Protein 7BNH (pdb70)

Secondary structure (DSSP, 8-state):
--TT-EE-TTS-EEEEEEEEEEESS-EEEEESSS-TTSPEEEEEPTT-EEEEEEEEEETTEEEEEEE-TTS-EEEEEEEEEETTTTEE---SEEE-/-GGGSEE-TT--EEEEEEEEEEESS-EEEEESSS-TTSPEEEEEPTT-EEEEEEEEEETTEEEEEEE-TTS-EEEEEEEEB-TTT--BPPPSEEE-

Structure (mmCIF, N/CA/C/O backbone):
data_7BNH
#
_entry.id   7BNH
#
_cell.length_a   33.954
_cell.length_b   54.781
_cell.length_c   51.490
_cell.angle_alpha   90.000
_cell.angle_beta   92.400
_cell.angle_gamma   90.000
#
_symmetry.space_group_name_H-M   'P 1 21 1'
#
loop_
_entity.id
_entity.type
_entity.pdbx_description
1 polymer Lysostaphin
2 non-polymer 'BENZOIC ACID'
3 non-polymer GLYCEROL
4 non-polymer 'SULFATE ION'
5 non-polymer 'SODIUM ION'
6 non-polymer '2-(N-MORPHOLINO)-ETHANESULFONIC ACID'
7 water water
#
loop_
_atom_site.group_PDB
_atom_site.id
_atom_site.type_symbol
_atom_site.label_atom_id
_atom_site.label_alt_id
_atom_site.label_comp_id
_atom_site.label_asym_id
_atom_site.label_entity_id
_atom_site.label_seq_id
_atom_site.pdbx_PDB_ins_code
_atom_site.Cartn_x
_atom_site.Cartn_y
_atom_site.Cartn_z
_atom_site.occupancy
_atom_site.B_iso_or_equiv
_atom_site.auth_seq_id
_atom_site.auth_comp_id
_atom_site.auth_asym_id
_atom_site.auth_atom_id
_atom_site.pdbx_PDB_model_num
ATOM 1 N N . SER A 1 1 ? -1.449 24.521 -0.181 1.00 8.14 398 SER A N 1
ATOM 2 C CA . SER A 1 1 ? -1.818 23.215 -0.721 1.00 6.15 398 SER A CA 1
ATOM 3 C C . SER A 1 1 ? -3.055 23.389 -1.562 1.00 5.81 398 SER A C 1
ATOM 4 O O . SER A 1 1 ? -3.658 24.461 -1.564 1.00 7.14 398 SER A O 1
ATOM 11 N N . ASN A 1 2 ? -3.444 22.332 -2.273 1.00 5.22 399 ASN A N 1
ATOM 12 C CA . ASN A 1 2 ? -4.774 22.277 -2.876 1.00 5.55 399 ASN A CA 1
ATOM 13 C C . ASN A 1 2 ? -4.997 23.311 -3.973 1.00 6.94 399 ASN A C 1
ATOM 14 O O . ASN A 1 2 ? -6.118 23.764 -4.179 1.00 9.51 399 ASN A O 1
ATOM 25 N N . ALA A 1 3 ? -3.961 23.609 -4.749 1.00 7.37 400 ALA A N 1
ATOM 26 C CA . ALA A 1 3 ? -4.130 24.499 -5.891 1.00 7.93 400 ALA A CA 1
ATOM 27 C C . ALA A 1 3 ? -5.095 23.940 -6.926 1.00 7.17 400 ALA A C 1
ATOM 28 O O . ALA A 1 3 ? -5.735 24.711 -7.649 1.00 8.47 400 ALA A O 1
ATOM 35 N N A THR A 1 4 ? -5.206 22.627 -7.036 0.58 6.49 401 THR A N 1
ATOM 36 N N B THR A 1 4 ? -5.190 22.599 -7.041 0.42 6.84 401 THR A N 1
ATOM 37 C CA A THR A 1 4 ? -6.037 22.060 -8.082 0.58 6.64 401 THR A CA 1
ATOM 38 C CA B THR A 1 4 ? -6.073 21.948 -8.012 0.42 7.36 401 THR A CA 1
ATOM 39 C C A THR A 1 4 ? -7.162 21.207 -7.521 0.58 5.96 401 THR A C 1
ATOM 40 C C B THR A 1 4 ? -7.270 21.252 -7.373 0.42 7.19 401 THR A C 1
ATOM 41 O O A THR A 1 4 ? -7.838 20.503 -8.281 0.58 6.65 401 THR A O 1
ATOM 42 O O B THR A 1 4 ? -8.140 20.760 -8.100 0.42 8.23 401 THR A O 1
ATOM 63 N N A TYR A 1 5 ? -7.370 21.259 -6.215 0.58 5.94 402 TYR A N 1
ATOM 64 N N B TYR A 1 5 ? -7.339 21.204 -6.047 0.42 6.94 402 TYR A N 1
ATOM 65 C CA A TYR A 1 5 ? -8.553 20.720 -5.577 0.58 5.55 402 TYR A CA 1
ATOM 66 C CA B TYR A 1 5 ? -8.460 20.617 -5.324 0.42 6.04 402 TYR A CA 1
ATOM 67 C C A TYR A 1 5 ? -9.513 21.866 -5.289 0.58 5.59 402 TYR A C 1
ATOM 68 C C B TYR A 1 5 ? -9.403 21.729 -4.903 0.42 6.46 402 TYR A C 1
ATOM 69 O O A TYR A 1 5 ? -9.129 23.039 -5.217 0.58 6.68 402 TYR A O 1
ATOM 70 O O B TYR A 1 5 ? -8.949 22.754 -4.394 0.42 7.86 402 TYR A O 1
ATOM 105 N N A LYS A 1 6 ? -10.773 21.513 -5.125 0.58 5.10 403 LYS A N 1
ATOM 106 N N B LYS A 1 6 ? -10.701 21.528 -5.100 0.42 5.55 403 LYS A N 1
ATOM 107 C CA A LYS A 1 6 ? -11.751 22.400 -4.524 0.58 5.03 403 LYS A CA 1
ATOM 108 C CA B LYS A 1 6 ? -11.720 22.390 -4.516 0.42 5.18 403 LYS A CA 1
ATOM 109 C C A LYS A 1 6 ? -11.978 21.936 -3.083 0.58 4.04 403 LYS A C 1
ATOM 110 C C B LYS A 1 6 ? -12.033 21.896 -3.099 0.42 4.68 403 LYS A C 1
ATOM 111 O O A LYS A 1 6 ? -11.417 20.928 -2.644 0.58 3.94 403 LYS A O 1
ATOM 112 O O B LYS A 1 6 ? -11.616 20.811 -2.695 0.42 5.37 403 LYS A O 1
ATOM 149 N N . VAL A 1 7 ? -12.769 22.702 -2.327 1.00 4.13 404 VAL A N 1
ATOM 150 C CA . VAL A 1 7 ? -13.036 22.375 -0.929 1.00 4.15 404 VAL A CA 1
ATOM 151 C C . VAL A 1 7 ? -14.525 22.521 -0.650 1.00 3.83 404 VAL A C 1
ATOM 152 O O . VAL A 1 7 ? -15.172 23.461 -1.133 1.00 4.06 404 VAL A O 1
ATOM 166 N N . ASP A 1 8 ? -15.082 21.578 0.110 1.00 3.97 405 ASP A N 1
ATOM 167 C CA . ASP A 1 8 ? -16.503 21.597 0.420 1.00 4.03 405 ASP A CA 1
ATOM 168 C C . ASP A 1 8 ? -16.770 22.212 1.796 1.00 4.27 405 ASP A C 1
ATOM 169 O O . ASP A 1 8 ? -15.879 22.749 2.458 1.00 4.41 405 ASP A O 1
ATOM 178 N N . GLY A 1 9 ? -18.038 22.176 2.221 1.00 4.59 406 GLY A N 1
ATOM 179 C CA . GLY A 1 9 ? -18.429 22.833 3.458 1.00 5.85 406 GLY A CA 1
ATOM 180 C C . GLY A 1 9 ? -17.904 22.184 4.716 1.00 6.19 406 GLY A C 1
ATOM 181 O O . GLY A 1 9 ? -17.877 22.839 5.763 1.00 9.12 406 GLY A O 1
ATOM 185 N N . LYS A 1 10 ? -17.501 20.915 4.639 1.00 5.54 407 LYS A N 1
ATOM 186 C CA A LYS A 1 10 ? -16.865 20.238 5.758 0.45 6.11 407 LYS A CA 1
ATOM 187 C CA B LYS A 1 10 ? -16.865 20.214 5.745 0.55 6.20 407 LYS A CA 1
ATOM 188 C C . LYS A 1 10 ? -15.349 20.320 5.692 1.00 5.38 407 LYS A C 1
ATOM 189 O O . LYS A 1 10 ? -14.667 19.680 6.497 1.00 6.27 407 LYS A O 1
ATOM 226 N N . GLY A 1 11 ? -14.812 21.105 4.765 1.00 4.71 408 GLY A N 1
ATOM 227 C CA . GLY A 1 11 ? -13.379 21.228 4.639 1.00 4.73 408 GLY A CA 1
ATOM 228 C C . GLY A 1 11 ? -12.707 20.087 3.903 1.00 4.37 408 GLY A C 1
ATOM 229 O O . GLY A 1 11 ? -11.476 19.997 3.919 1.00 4.70 408 GLY A O 1
ATOM 233 N N . THR A 1 12 ? -13.482 19.222 3.253 1.00 4.06 409 THR A N 1
ATOM 234 C CA . THR A 1 12 ? -12.931 18.137 2.452 1.00 4.05 409 THR A CA 1
ATOM 235 C C . THR A 1 12 ? -12.444 18.683 1.117 1.00 3.91 409 THR A C 1
ATOM 236 O O . THR A 1 12 ? -13.185 19.370 0.415 1.00 4.35 409 THR A O 1
ATOM 247 N N . TYR A 1 13 ? -11.197 18.371 0.765 1.00 3.88 410 TYR A N 1
ATOM 248 C CA . TYR A 1 13 ? -10.665 18.733 -0.544 1.00 3.95 410 TYR A CA 1
ATOM 249 C C . TYR A 1 13 ? -11.073 17.656 -1.541 1.00 4.03 410 TYR A C 1
ATOM 250 O O . TYR A 1 13 ? -11.030 16.464 -1.217 1.00 4.96 410 TYR A O 1
ATOM 268 N N . TYR A 1 14 ? -11.464 18.055 -2.756 1.00 3.80 411 TYR A N 1
ATOM 269 C CA . TYR A 1 14 ? -11.937 17.068 -3.717 1.00 3.96 411 TYR A CA 1
ATOM 270 C C . TYR A 1 14 ? -11.578 17.481 -5.139 1.00 4.07 411 TYR A C 1
ATOM 271 O O . TYR A 1 14 ? -11.453 18.673 -5.455 1.00 4.72 411 TYR A O 1
ATOM 289 N N A LYS A 1 15 ? -11.411 16.481 -5.999 0.60 4.90 412 LYS A N 1
ATOM 290 N N B LYS A 1 15 ? -11.498 16.468 -6.006 0.40 3.52 412 LYS A N 1
ATOM 291 C CA A LYS A 1 15 ? -11.302 16.744 -7.428 0.60 7.12 412 LYS A CA 1
ATOM 292 C CA B LYS A 1 15 ? -11.070 16.618 -7.392 0.40 4.20 412 LYS A CA 1
ATOM 293 C C A LYS A 1 15 ? -11.626 15.480 -8.203 0.60 6.56 412 LYS A C 1
ATOM 294 C C B LYS A 1 15 ? -11.646 15.442 -8.187 0.40 4.45 412 LYS A C 1
ATOM 295 O O A LYS A 1 15 ? -11.456 14.357 -7.722 0.60 6.50 412 LYS A O 1
ATOM 296 O O B LYS A 1 15 ? -11.719 14.325 -7.678 0.40 3.84 412 LYS A O 1
ATOM 333 N N . ALA A 1 16 ? -12.078 15.691 -9.422 1.00 7.10 413 ALA A N 1
ATOM 334 C CA . ALA A 1 16 ? -12.451 14.587 -10.291 1.00 8.60 413 ALA A CA 1
ATOM 335 C C . ALA A 1 16 ? -11.207 13.790 -10.669 1.00 8.56 413 ALA A C 1
ATOM 336 O O . ALA A 1 16 ? -10.161 14.352 -10.993 1.00 10.86 413 ALA A O 1
ATOM 344 N N . GLU A 1 17 ? -11.328 12.466 -10.636 1.00 7.43 414 GLU A N 1
ATOM 345 C CA . GLU A 1 17 ? -10.242 11.562 -11.007 1.00 8.79 414 GLU A CA 1
ATOM 346 C C . GLU A 1 17 ? -10.864 10.220 -11.330 1.00 7.89 414 GLU A C 1
ATOM 347 O O . GLU A 1 17 ? -11.560 9.650 -10.490 1.00 7.97 414 GLU A O 1
ATOM 359 N N A SER A 1 18 ? -10.626 9.733 -12.542 0.70 8.72 415 SER A N 1
ATOM 360 N N B SER A 1 18 ? -10.608 9.701 -12.530 0.30 8.34 415 SER A N 1
ATOM 361 C CA A SER A 1 18 ? -11.164 8.465 -13.018 0.70 8.63 415 SER A CA 1
ATOM 362 C CA B SER A 1 18 ? -11.222 8.455 -12.988 0.30 8.63 415 SER A CA 1
ATOM 363 C C A SER A 1 18 ? -10.034 7.454 -13.104 0.70 8.02 415 SER A C 1
ATOM 364 C C B SER A 1 18 ? -10.147 7.395 -13.195 0.30 7.20 415 SER A C 1
ATOM 365 O O A SER A 1 18 ? -9.096 7.640 -13.888 0.70 9.51 415 SER A O 1
ATOM 366 O O B SER A 1 18 ? -9.372 7.474 -14.154 0.30 6.76 415 SER A O 1
ATOM 381 N N . ALA A 1 19 ? -10.128 6.390 -12.319 1.00 6.82 416 ALA A N 1
ATOM 382 C CA . ALA A 1 19 ? -9.143 5.318 -12.361 1.00 6.35 416 ALA A CA 1
ATOM 383 C C . ALA A 1 19 ? -9.731 4.137 -11.602 1.00 6.06 416 ALA A C 1
ATOM 384 O O . ALA A 1 19 ? -10.831 4.213 -11.047 1.00 6.86 416 ALA A O 1
ATOM 392 N N A SER A 1 20 ? -8.989 3.042 -11.586 0.70 6.42 417 SER A N 1
ATOM 393 N N B SER A 1 20 ? -8.979 3.044 -11.571 0.30 6.71 417 SER A N 1
ATOM 394 C CA A SER A 1 20 ? -9.334 1.896 -10.771 0.70 6.36 417 SER A CA 1
ATOM 395 C CA B SER A 1 20 ? -9.331 1.872 -10.788 0.30 7.28 417 SER A CA 1
ATOM 396 C C A SER A 1 20 ? -8.343 1.757 -9.622 0.70 5.40 417 SER A C 1
ATOM 397 C C B SER A 1 20 ? -8.329 1.692 -9.655 0.30 6.38 417 SER A C 1
ATOM 398 O O A SER A 1 20 ? -7.210 2.243 -9.680 0.70 5.86 417 SER A O 1
ATOM 399 O O B SER A 1 20 ? -7.160 2.072 -9.768 0.30 6.62 417 SER A O 1
ATOM 414 N N . PHE A 1 21 ? -8.801 1.095 -8.563 1.00 5.41 418 PHE A N 1
ATOM 415 C CA . PHE A 1 21 ? -7.979 0.820 -7.393 1.00 4.93 418 PHE A CA 1
ATOM 416 C C . PHE A 1 21 ? -8.177 -0.635 -6.998 1.00 4.68 418 PHE A C 1
ATOM 417 O O . PHE A 1 21 ? -9.317 -1.072 -6.795 1.00 5.00 418 PHE A O 1
ATOM 435 N N . THR A 1 22 ? -7.066 -1.371 -6.880 1.00 4.60 419 THR A N 1
ATOM 436 C CA . THR A 1 22 ? -7.056 -2.760 -6.426 1.00 4.62 419 THR A CA 1
ATOM 437 C C . THR A 1 22 ? -6.489 -2.780 -5.012 1.00 4.51 419 THR A C 1
ATOM 438 O O . THR A 1 22 ? -5.339 -2.395 -4.793 1.00 4.83 419 THR A O 1
ATOM 449 N N . ALA A 1 23 ? -7.291 -3.229 -4.052 1.00 4.47 420 ALA A N 1
ATOM 450 C CA . ALA A 1 23 ? -6.847 -3.238 -2.672 1.00 4.23 420 ALA A CA 1
ATOM 451 C C . ALA A 1 23 ? -5.767 -4.292 -2.434 1.00 4.11 420 ALA A C 1
ATOM 452 O O . ALA A 1 23 ? -5.762 -5.371 -3.040 1.00 4.56 420 ALA A O 1
ATOM 459 N N A ASN A 1 24 ? -4.895 -3.989 -1.471 0.75 4.07 421 ASN A N 1
ATOM 460 N N B ASN A 1 24 ? -4.864 -3.987 -1.493 0.25 4.22 421 ASN A N 1
ATOM 461 C CA A ASN A 1 24 ? -3.922 -4.955 -0.993 0.75 4.34 421 ASN A CA 1
ATOM 462 C CA B ASN A 1 24 ? -3.910 -4.963 -0.974 0.25 4.64 421 ASN A CA 1
ATOM 463 C C A ASN A 1 24 ? -4.122 -5.310 0.478 0.75 4.57 421 ASN A C 1
ATOM 464 C C B ASN A 1 24 ? -4.235 -5.428 0.437 0.25 4.64 421 ASN A C 1
ATOM 465 O O A ASN A 1 24 ? -3.363 -6.126 1.010 0.75 5.37 421 ASN A O 1
ATOM 466 O O B ASN A 1 24 ? -3.659 -6.427 0.888 0.25 4.84 421 ASN A O 1
ATOM 487 N N . TYR A 1 25 ? -5.133 -4.739 1.135 1.00 4.95 422 TYR A N 1
ATOM 488 C CA . TYR A 1 25 ? -5.483 -5.032 2.512 1.00 4.46 422 TYR A CA 1
ATOM 489 C C . TYR A 1 25 ? -7.002 -5.065 2.613 1.00 4.36 422 TYR A C 1
ATOM 490 O O . TYR A 1 25 ? -7.706 -4.643 1.693 1.00 4.78 422 TYR A O 1
ATOM 509 N N . ASP A 1 26 ? -7.501 -5.537 3.765 1.00 4.37 423 ASP A N 1
ATOM 510 C CA A ASP A 1 26 ? -8.903 -5.334 4.140 0.70 4.17 423 ASP A CA 1
ATOM 511 C CA B ASP A 1 26 ? -8.899 -5.333 4.119 0.30 4.80 423 ASP A CA 1
ATOM 512 C C . ASP A 1 26 ? -9.066 -3.868 4.509 1.00 4.19 423 ASP A C 1
ATOM 513 O O . ASP A 1 26 ? -8.635 -3.446 5.586 1.00 5.18 423 ASP A O 1
ATOM 530 N N . ILE A 1 27 ? -9.671 -3.080 3.625 1.00 3.57 424 ILE A N 1
ATOM 531 C CA . ILE A 1 27 ? -9.822 -1.642 3.842 1.00 3.63 424 ILE A CA 1
ATOM 532 C C . ILE A 1 27 ? -11.300 -1.345 4.054 1.00 3.55 424 ILE A C 1
ATOM 533 O 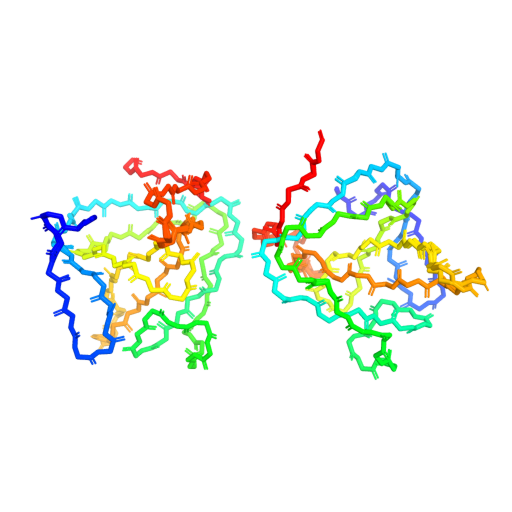O . ILE A 1 27 ? -12.131 -1.666 3.194 1.00 3.97 424 ILE A O 1
ATOM 549 N N . LYS A 1 28 ? -11.632 -0.734 5.191 1.00 3.70 425 LYS A N 1
ATOM 550 C CA . LYS A 1 28 ? -13.017 -0.416 5.503 1.00 3.63 425 LYS A CA 1
ATOM 551 C C . LYS A 1 28 ? -13.499 0.771 4.657 1.00 3.58 425 LYS A C 1
ATOM 552 O O . LYS A 1 28 ? -12.825 1.806 4.558 1.00 4.18 425 LYS A O 1
ATOM 571 N N . THR A 1 29 ? -14.687 0.615 4.077 1.00 3.50 426 THR A N 1
ATOM 572 C CA . THR A 1 29 ? -15.338 1.661 3.303 1.00 3.36 426 THR A CA 1
ATOM 573 C C . THR A 1 29 ? -16.479 2.281 4.113 1.00 3.63 426 THR A C 1
ATOM 574 O O . THR A 1 29 ? -17.060 1.653 5.008 1.00 4.00 426 THR A O 1
ATOM 585 N N . ARG A 1 30 ? -16.806 3.529 3.762 1.00 3.54 427 ARG A N 1
ATOM 586 C CA . ARG A 1 30 ? -17.752 4.336 4.510 1.00 3.77 427 ARG A CA 1
ATOM 587 C C . ARG A 1 30 ? -18.895 4.824 3.633 1.00 3.82 427 ARG A C 1
ATOM 588 O O . ARG A 1 30 ? -18.730 5.108 2.442 1.00 4.25 427 ARG A O 1
ATOM 609 N N . LEU A 1 31 ? -20.054 4.968 4.272 1.00 4.20 428 LEU A N 1
ATOM 610 C CA . LEU A 1 31 ? -21.172 5.702 3.706 1.00 4.38 428 LEU A CA 1
ATOM 611 C C . LEU A 1 31 ? -21.000 7.196 3.995 1.00 4.66 428 LEU A C 1
ATOM 612 O O . LEU A 1 31 ? -20.251 7.600 4.889 1.00 5.33 428 LEU A O 1
ATOM 628 N N . ASN A 1 32 ? -21.730 8.004 3.211 1.00 4.92 429 ASN A N 1
ATOM 629 C CA . ASN A 1 32 ? -21.978 9.427 3.452 1.00 5.56 429 ASN A CA 1
ATOM 630 C C . ASN A 1 32 ? -20.820 10.354 3.119 1.00 5.99 429 ASN A C 1
ATOM 631 O O . ASN A 1 32 ? -21.043 11.411 2.519 1.00 7.15 429 ASN A O 1
ATOM 642 N N . GLY A 1 33 ? -19.602 10.001 3.508 1.00 4.96 430 GLY A N 1
ATOM 643 C CA . GLY A 1 33 ? -18.478 10.852 3.233 1.00 4.91 430 GLY A CA 1
ATOM 644 C C . GLY A 1 33 ? -17.206 10.262 3.787 1.00 4.35 430 GLY A C 1
ATOM 645 O O . GLY A 1 33 ? -17.201 9.203 4.430 1.00 4.53 430 GLY A O 1
ATOM 649 N N . PRO A 1 34 ? -16.092 10.974 3.545 1.00 4.06 431 PRO A N 1
ATOM 650 C CA . PRO A 1 34 ? -14.731 10.465 3.835 1.00 3.98 431 PRO A CA 1
ATOM 651 C C . PRO A 1 34 ? -14.305 10.716 5.279 1.00 3.96 431 PRO A C 1
ATOM 652 O O . PRO A 1 34 ? -13.364 11.460 5.570 1.00 4.24 431 PRO A O 1
ATOM 663 N N . PHE A 1 35 ? -15.018 10.049 6.198 1.00 4.04 432 PHE A N 1
ATOM 664 C CA . PHE A 1 35 ? -14.718 10.092 7.623 1.00 4.39 432 PHE A CA 1
ATOM 665 C C . PHE A 1 35 ? -14.827 8.674 8.172 1.00 4.51 432 PHE A C 1
ATOM 666 O O . PHE A 1 35 ? -15.843 7.997 7.971 1.00 4.78 432 PHE A O 1
ATOM 683 N N . ARG A 1 36 ? -13.807 8.239 8.914 1.00 4.94 433 ARG A N 1
ATOM 684 C CA . ARG A 1 36 ? -13.831 6.916 9.531 1.00 5.21 433 ARG A CA 1
ATOM 685 C C . ARG A 1 36 ? -14.944 6.781 10.561 1.00 5.88 433 ARG A C 1
ATOM 686 O O . ARG A 1 36 ? -15.359 5.657 10.856 1.00 6.87 433 ARG A O 1
ATOM 707 N N . SER A 1 37 ? -15.440 7.898 11.104 1.00 6.09 434 SER A N 1
ATOM 708 C CA . SER A 1 37 ? -16.534 7.867 12.065 1.00 7.20 434 SER A CA 1
ATOM 709 C C . SER A 1 37 ? -17.894 7.632 11.413 1.00 6.79 434 SER A C 1
ATOM 710 O O . SER A 1 37 ? -18.878 7.414 12.130 1.00 7.87 434 SER A O 1
ATOM 718 N N . ASN A 1 38 ? -17.985 7.695 10.089 1.00 5.43 435 ASN A N 1
ATOM 719 C CA . ASN A 1 38 ? -19.253 7.489 9.412 1.00 5.12 435 ASN A CA 1
ATOM 720 C C . ASN A 1 38 ? -19.670 6.017 9.464 1.00 5.02 435 ASN A C 1
ATOM 721 O O . ASN A 1 38 ? -18.859 5.126 9.745 1.00 5.12 435 ASN A O 1
ATOM 732 N N . PRO A 1 39 ? -20.940 5.736 9.176 1.00 5.13 436 PRO A N 1
ATOM 733 C CA . PRO A 1 39 ? -21.383 4.341 9.104 1.00 4.90 436 PRO A CA 1
ATOM 734 C C . PRO A 1 39 ? -20.568 3.574 8.074 1.00 4.79 436 PRO A C 1
ATOM 735 O O . PRO A 1 39 ? -20.197 4.104 7.025 1.00 5.56 436 PRO A O 1
ATOM 746 N N . GLN A 1 40 ? -20.302 2.309 8.374 1.00 4.61 437 GLN A N 1
ATOM 747 C CA . GLN A 1 40 ? -19.503 1.478 7.493 1.00 4.59 437 GLN A CA 1
ATOM 748 C C . GLN A 1 40 ? -20.357 0.922 6.355 1.00 4.56 437 GLN A C 1
ATOM 749 O O . GLN A 1 40 ? -21.454 0.396 6.573 1.00 6.13 437 GLN A O 1
ATOM 763 N N . SER A 1 41 ? -19.822 1.006 5.134 1.00 4.37 438 SER A N 1
ATOM 764 C CA . SER A 1 41 ? -20.416 0.333 3.984 1.00 4.05 438 SER A CA 1
ATOM 765 C C . SER A 1 41 ? -19.975 -1.133 3.910 1.00 4.27 438 SER A C 1
ATOM 766 O O . SER A 1 41 ? -20.785 -2.032 3.658 1.00 4.75 438 SER A O 1
ATOM 774 N N . GLY A 1 42 ? -18.690 -1.387 4.120 1.00 4.06 439 GLY A N 1
ATOM 775 C CA . GLY A 1 42 ? -18.153 -2.728 4.042 1.00 4.04 439 GLY A CA 1
ATOM 776 C C . GLY A 1 42 ? -16.644 -2.672 4.015 1.00 3.92 439 GLY A C 1
ATOM 777 O O . GLY A 1 42 ? -16.027 -1.910 4.768 1.00 3.90 439 GLY A O 1
ATOM 781 N N . VAL A 1 43 ? -16.051 -3.499 3.165 1.00 4.23 440 VAL A N 1
ATOM 782 C CA A VAL A 1 43 ? -14.610 -3.623 3.063 0.60 5.20 440 VAL A CA 1
ATOM 783 C CA B VAL A 1 43 ? -14.603 -3.599 3.049 0.40 4.13 440 VAL A CA 1
ATOM 784 C C . VAL A 1 43 ? -14.272 -3.969 1.619 1.00 4.84 440 VAL A C 1
ATOM 785 O O . VAL A 1 43 ? -15.030 -4.675 0.945 1.00 6.22 440 VAL A O 1
ATOM 810 N N . LEU A 1 44 ? -13.110 -3.506 1.158 1.00 4.56 441 LEU A N 1
ATOM 811 C CA . LEU A 1 44 ? -12.445 -4.175 0.043 1.00 4.39 441 LEU A CA 1
ATOM 812 C C . LEU A 1 44 ? -11.488 -5.192 0.643 1.00 4.59 441 LEU A C 1
ATOM 813 O O . LEU A 1 44 ? -10.782 -4.897 1.606 1.00 5.95 441 LEU A O 1
ATOM 829 N N . HIS A 1 45 ? -11.465 -6.378 0.066 1.00 4.61 442 HIS A N 1
ATOM 830 C CA . HIS A 1 45 ? -10.482 -7.394 0.403 1.00 4.74 442 HIS A CA 1
ATOM 831 C C . HIS A 1 45 ? -9.316 -7.347 -0.581 1.00 4.61 442 HIS A C 1
ATOM 832 O O . HIS A 1 45 ? -9.450 -6.851 -1.707 1.00 4.72 442 HIS A O 1
ATOM 846 N N . PRO A 1 46 ? -8.161 -7.893 -0.195 1.00 4.77 443 PRO A N 1
ATOM 847 C CA . PRO A 1 46 ? -7.016 -7.929 -1.116 1.00 4.97 443 PRO A CA 1
ATOM 848 C C . PRO A 1 46 ? -7.393 -8.548 -2.451 1.00 4.91 443 PRO A C 1
ATOM 849 O O . PRO A 1 46 ? -8.019 -9.615 -2.515 1.00 5.68 443 PRO A O 1
ATOM 860 N N . GLY A 1 47 ? -6.989 -7.870 -3.529 1.00 5.08 444 GLY A N 1
ATOM 861 C CA . GLY A 1 47 ? -7.253 -8.314 -4.875 1.00 5.11 444 GLY A CA 1
ATOM 862 C C . GLY A 1 47 ? -8.546 -7.809 -5.481 1.00 5.55 444 GLY A C 1
ATOM 863 O O . GLY A 1 47 ? -8.757 -7.996 -6.683 1.00 7.08 444 GLY A O 1
ATOM 867 N N . GLN A 1 48 ? -9.412 -7.172 -4.699 1.00 4.71 445 GLN A N 1
ATOM 868 C CA . GLN A 1 48 ? -10.651 -6.621 -5.234 1.00 4.70 445 GLN A CA 1
ATOM 869 C C . GLN A 1 48 ? -10.392 -5.237 -5.818 1.00 4.79 445 GLN A C 1
ATOM 870 O O . GLN A 1 48 ? -9.637 -4.437 -5.251 1.00 5.12 445 GLN A O 1
ATOM 884 N N . THR A 1 49 ? -11.057 -4.950 -6.939 1.00 5.57 446 THR A N 1
ATOM 885 C CA . THR A 1 49 ? -10.830 -3.736 -7.707 1.00 5.84 446 THR A CA 1
ATOM 886 C C . THR A 1 49 ? -12.136 -2.985 -7.902 1.00 6.00 446 THR A C 1
ATOM 887 O O . THR A 1 49 ? -13.134 -3.578 -8.333 1.00 7.83 446 THR A O 1
ATOM 898 N N . ILE A 1 50 ? -12.114 -1.679 -7.623 1.00 5.24 447 ILE A N 1
ATOM 899 C CA . ILE A 1 50 ? -13.235 -0.794 -7.909 1.00 5.33 447 ILE A CA 1
ATOM 900 C C . ILE A 1 50 ? -12.779 0.303 -8.869 1.00 5.57 447 ILE A C 1
ATOM 901 O O . ILE A 1 50 ? -11.588 0.576 -9.021 1.00 5.87 447 ILE A O 1
ATOM 917 N N . LYS A 1 51 ? -13.756 0.909 -9.537 1.00 6.29 448 LYS A N 1
ATOM 918 C CA A LYS A 1 51 ? -13.537 2.039 -10.430 0.70 6.47 448 LYS A CA 1
ATOM 919 C CA B LYS A 1 51 ? -13.539 2.039 -10.434 0.30 6.57 448 LYS A CA 1
ATOM 920 C C . LYS A 1 51 ? -14.108 3.277 -9.754 1.00 5.81 448 LYS A C 1
ATOM 921 O O . LYS A 1 51 ? -15.302 3.324 -9.437 1.00 7.13 448 LYS A O 1
ATOM 958 N N . TYR A 1 52 ? -13.260 4.269 -9.521 1.00 4.95 449 TYR A N 1
ATOM 959 C CA . TYR A 1 52 ? -13.650 5.465 -8.798 1.00 4.97 449 TYR A CA 1
ATOM 960 C C . TYR A 1 52 ? -13.711 6.680 -9.718 1.00 5.11 449 TYR A C 1
ATOM 961 O O . TYR A 1 52 ? -13.171 6.677 -10.828 1.00 5.83 449 TYR A O 1
ATOM 979 N N . ASP A 1 53 ? -14.388 7.733 -9.233 1.00 4.92 450 ASP A N 1
ATOM 980 C CA . ASP A 1 53 ? -14.618 8.934 -10.035 1.00 5.66 450 ASP A CA 1
ATOM 981 C C . ASP A 1 53 ? -14.162 10.236 -9.377 1.00 5.14 450 ASP A C 1
ATOM 982 O O . ASP A 1 53 ? -14.117 11.266 -10.056 1.00 5.77 450 ASP A O 1
ATOM 991 N N . THR A 1 54 ? -13.823 10.214 -8.091 1.00 4.56 451 THR A N 1
ATOM 992 C CA . THR A 1 54 ? -13.465 11.409 -7.345 1.00 4.39 451 THR A CA 1
ATOM 993 C C . THR A 1 54 ? -12.413 11.013 -6.321 1.00 4.53 451 THR A C 1
ATOM 994 O O . THR A 1 54 ? -12.493 9.922 -5.748 1.00 4.63 451 THR A O 1
ATOM 1005 N N . VAL A 1 55 ? -11.453 11.916 -6.093 1.00 4.31 452 VAL A N 1
ATOM 1006 C CA A VAL A 1 55 ? -10.467 11.767 -5.034 0.50 4.84 452 VAL A CA 1
ATOM 1007 C CA B VAL A 1 55 ? -10.445 11.782 -5.048 0.50 4.00 452 VAL A CA 1
ATOM 1008 C C . VAL A 1 55 ? -10.705 12.882 -4.020 1.00 4.38 452 VAL A C 1
ATOM 1009 O O . VAL A 1 55 ? -11.033 14.022 -4.386 1.00 4.81 452 VAL A O 1
ATOM 1034 N N . MET A 1 56 ? -10.572 12.536 -2.733 1.00 4.58 453 MET A N 1
ATOM 1035 C CA . MET A 1 56 ? -10.863 13.469 -1.649 1.00 4.66 453 MET A CA 1
ATOM 1036 C C . MET A 1 56 ? -9.775 13.359 -0.583 1.00 4.24 453 MET A C 1
ATOM 1037 O O . MET A 1 56 ? -9.140 12.311 -0.419 1.00 5.29 453 MET A O 1
ATOM 1051 N N . LYS A 1 57 ? -9.596 14.445 0.170 1.00 3.64 454 LYS A N 1
ATOM 1052 C CA . LYS A 1 57 ? -8.664 14.466 1.295 1.00 3.75 454 LYS A CA 1
ATOM 1053 C C . LYS A 1 57 ? -9.406 14.972 2.525 1.00 3.53 454 LYS A C 1
ATOM 1054 O O . LYS A 1 57 ? -9.910 16.105 2.536 1.00 3.98 454 LYS A O 1
ATOM 1073 N N . GLN A 1 58 ? -9.491 14.123 3.547 1.00 3.93 455 GLN A N 1
ATOM 1074 C CA . GLN A 1 58 ? -10.231 14.406 4.770 1.00 3.74 455 GLN A CA 1
ATOM 1075 C C . GLN A 1 58 ? -9.819 13.372 5.811 1.00 3.66 455 GLN A C 1
ATOM 1076 O O . GLN A 1 58 ? -9.386 12.265 5.464 1.00 3.60 455 GLN A O 1
ATOM 1090 N N . ASP A 1 59 ? -9.949 13.732 7.085 1.00 3.91 456 ASP A N 1
ATOM 1091 C CA . ASP A 1 59 ? -9.805 12.758 8.168 1.00 4.01 456 ASP A CA 1
ATOM 1092 C C . ASP A 1 59 ? -8.507 11.966 8.040 1.00 3.86 456 ASP A C 1
ATOM 1093 O O . ASP A 1 59 ? -8.484 10.746 8.233 1.00 4.07 456 ASP A O 1
ATOM 1102 N N . GLY A 1 60 ? -7.410 12.667 7.745 1.00 3.99 457 GLY A N 1
ATOM 1103 C CA . GLY A 1 60 ? -6.102 12.046 7.775 1.00 4.18 457 GLY A CA 1
ATOM 1104 C C . GLY A 1 60 ? -5.775 11.119 6.626 1.00 3.69 457 GLY A C 1
ATOM 1105 O O . GLY A 1 60 ? -4.752 10.423 6.698 1.00 3.93 457 GLY A O 1
ATOM 1109 N N . HIS A 1 61 ? -6.589 11.111 5.564 1.00 3.48 458 HIS A N 1
ATOM 1110 C CA . HIS A 1 61 ? -6.417 10.164 4.472 1.00 3.44 458 HIS A CA 1
ATOM 1111 C C . HIS A 1 61 ? -6.763 10.798 3.132 1.00 3.28 458 HIS A C 1
ATOM 1112 O O . HIS A 1 61 ? -7.505 11.784 3.051 1.00 3.60 458 HIS A O 1
ATOM 1126 N N . VAL A 1 62 ? -6.231 10.173 2.079 1.00 3.29 459 VAL A N 1
ATOM 1127 C CA . VAL A 1 62 ? -6.780 10.298 0.730 1.00 3.55 459 VAL A CA 1
ATOM 1128 C C . VAL A 1 62 ? -7.826 9.211 0.564 1.00 3.21 459 VAL A C 1
ATOM 1129 O O . VAL A 1 62 ? -7.587 8.056 0.942 1.00 3.85 459 VAL A O 1
ATOM 1142 N N . TRP A 1 63 ? -8.964 9.584 -0.020 1.00 3.21 460 TRP A N 1
ATOM 1143 C CA . TRP A 1 63 ? -10.078 8.690 -0.264 1.00 3.77 460 TRP A CA 1
ATOM 1144 C C . TRP A 1 63 ? -10.424 8.735 -1.748 1.00 3.55 460 TRP A C 1
ATOM 1145 O O . TRP A 1 63 ? -10.222 9.755 -2.417 1.00 4.14 460 TRP A O 1
ATOM 1166 N N . VAL A 1 64 ? -11.002 7.640 -2.234 1.00 3.49 461 VAL A N 1
ATOM 1167 C CA . VAL A 1 64 ? -11.625 7.628 -3.545 1.00 3.76 461 VAL A CA 1
ATOM 1168 C C . VAL A 1 64 ? -13.092 7.267 -3.372 1.00 4.01 461 VAL A C 1
ATOM 1169 O O . VAL A 1 64 ? -13.487 6.608 -2.403 1.00 4.60 461 VAL A O 1
ATOM 1182 N N . VAL A 1 65 ? -13.911 7.717 -4.322 1.00 4.00 462 VAL A N 1
ATOM 1183 C CA . VAL A 1 65 ? -15.358 7.603 -4.210 1.00 4.09 462 VAL A CA 1
ATOM 1184 C C . VAL A 1 65 ? -15.896 6.855 -5.418 1.00 4.20 462 VAL A C 1
ATOM 1185 O O . VAL A 1 65 ? -15.506 7.126 -6.562 1.00 4.54 462 VAL A O 1
ATOM 1198 N N . TYR A 1 66 ? -16.808 5.918 -5.148 1.00 4.40 463 TYR A N 1
ATOM 1199 C CA . TYR A 1 66 ? -17.442 5.145 -6.196 1.00 5.16 463 TYR A CA 1
ATOM 1200 C C . TYR A 1 66 ? -18.898 4.902 -5.817 1.00 5.43 463 TYR A C 1
ATOM 1201 O O . TYR A 1 66 ? -19.383 5.363 -4.782 1.00 5.64 463 TYR A O 1
ATOM 1219 N N . THR A 1 67 ? -19.607 4.181 -6.679 1.00 6.68 464 THR A N 1
ATOM 1220 C CA . THR A 1 67 ? -21.048 4.008 -6.542 1.00 6.50 464 THR A CA 1
ATOM 1221 C C . THR A 1 67 ? -21.379 2.524 -6.410 1.00 6.17 464 THR A C 1
ATOM 1222 O O . THR A 1 67 ? -20.929 1.705 -7.221 1.00 7.56 464 THR A O 1
ATOM 1233 N N . GLY A 1 68 ? -22.175 2.182 -5.401 1.00 5.54 465 GLY A N 1
ATOM 1234 C CA . GLY A 1 68 ? -22.636 0.821 -5.234 1.00 5.58 465 GLY A CA 1
ATOM 1235 C C . GLY A 1 68 ? -23.765 0.460 -6.195 1.00 5.55 465 GLY A C 1
ATOM 1236 O O . GLY A 1 68 ? -24.330 1.315 -6.875 1.00 5.98 465 GLY A O 1
ATOM 1240 N N . TYR A 1 69 ? -24.115 -0.830 -6.210 1.00 6.26 466 TYR A N 1
ATOM 1241 C CA . TYR A 1 69 ? -25.197 -1.313 -7.067 1.00 6.11 466 TYR A CA 1
ATOM 1242 C C . TYR A 1 69 ? -26.475 -0.509 -6.885 1.00 6.15 466 TYR A C 1
ATOM 1243 O O . TYR A 1 69 ? -27.194 -0.231 -7.852 1.00 7.38 466 TYR A O 1
ATOM 1261 N N . SER A 1 70 ? -26.794 -0.163 -5.642 1.00 6.39 467 SER A N 1
ATOM 1262 C CA . SER A 1 70 ? -28.035 0.524 -5.319 1.00 7.36 467 SER A CA 1
ATOM 1263 C C . SER A 1 70 ? -28.003 2.003 -5.654 1.00 7.10 467 SER A C 1
ATOM 1264 O O . SER A 1 70 ? -29.039 2.666 -5.529 1.00 8.29 467 SER A O 1
ATOM 1272 N N . GLY A 1 71 ? -26.846 2.532 -6.046 1.00 6.81 468 GLY A N 1
ATOM 1273 C CA . GLY A 1 71 ? -26.675 3.942 -6.309 1.00 7.17 468 GLY A CA 1
ATOM 1274 C C . GLY A 1 71 ? -26.008 4.706 -5.188 1.00 7.39 468 GLY A C 1
ATOM 1275 O O . GLY A 1 71 ? -25.649 5.872 -5.378 1.00 9.08 468 GLY A O 1
ATOM 1279 N N . LYS A 1 72 ? -25.832 4.085 -4.028 1.00 7.25 469 LYS A N 1
ATOM 1280 C CA . LYS A 1 72 ? -25.257 4.802 -2.905 1.00 6.92 469 LYS A CA 1
ATOM 1281 C C . LYS A 1 72 ? -23.785 5.116 -3.167 1.00 6.46 469 LYS A C 1
ATOM 1282 O O . LYS A 1 72 ? -23.076 4.385 -3.862 1.00 6.81 469 LYS A O 1
ATOM 1301 N N . ARG A 1 73 ? -23.323 6.208 -2.575 1.00 5.82 470 ARG A N 1
ATOM 1302 C CA . ARG A 1 73 ? -21.928 6.608 -2.694 1.00 5.32 470 ARG A CA 1
ATOM 1303 C C . ARG A 1 73 ? -21.107 5.949 -1.588 1.00 4.82 470 ARG A C 1
ATOM 1304 O O . ARG A 1 73 ? -21.537 5.867 -0.431 1.00 5.89 470 ARG A O 1
ATOM 1325 N N . ILE A 1 74 ? -19.925 5.467 -1.970 1.00 4.34 471 ILE A N 1
ATOM 1326 C CA . ILE A 1 74 ? -19.049 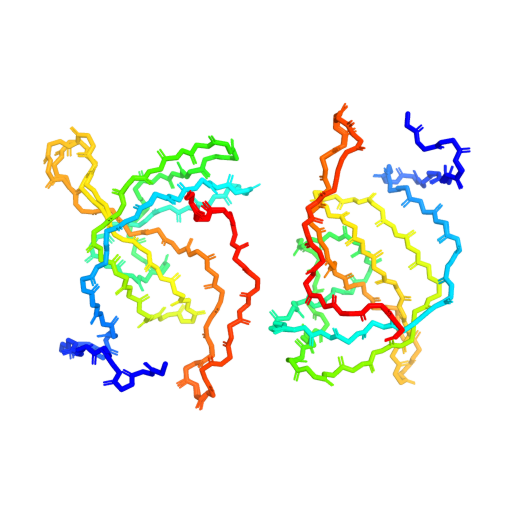4.700 -1.093 1.00 3.97 471 ILE A CA 1
ATOM 1327 C C . ILE A 1 74 ? -17.669 5.356 -1.104 1.00 3.85 471 ILE A C 1
ATOM 1328 O O . ILE A 1 74 ? -17.129 5.675 -2.172 1.00 4.48 471 ILE A O 1
ATOM 1344 N N . TYR A 1 75 ? -17.110 5.543 0.095 1.00 3.58 472 TYR A N 1
ATOM 1345 C CA . TYR A 1 75 ? -15.869 6.287 0.311 1.00 3.63 472 TYR A CA 1
ATOM 1346 C C . TYR A 1 75 ? -14.806 5.325 0.839 1.00 3.42 472 TYR A C 1
ATOM 1347 O O . TYR A 1 75 ? -14.998 4.684 1.879 1.00 4.09 472 TYR A O 1
ATOM 1365 N N . LEU A 1 76 ? -13.694 5.235 0.111 1.00 3.38 473 LEU A N 1
ATOM 1366 C CA . LEU A 1 76 ? -12.650 4.238 0.349 1.00 3.56 473 LEU A CA 1
ATOM 1367 C C . LEU A 1 76 ? -11.334 4.952 0.644 1.00 3.32 473 LEU A C 1
ATOM 1368 O O . LEU A 1 76 ? -10.809 5.646 -0.245 1.00 3.55 473 LEU A O 1
ATOM 1384 N N . PRO A 1 77 ? -10.758 4.808 1.840 1.00 3.36 474 PRO A N 1
ATOM 1385 C CA . PRO A 1 77 ? -9.455 5.434 2.109 1.00 3.34 474 PRO A CA 1
ATOM 1386 C C . PRO A 1 77 ? -8.352 4.577 1.492 1.00 3.54 474 PRO A C 1
ATOM 1387 O O . PRO A 1 77 ? -8.392 3.353 1.579 1.00 4.90 474 PRO A O 1
ATOM 1398 N N . VAL A 1 78 ? -7.375 5.229 0.851 1.00 3.35 475 VAL A N 1
ATOM 1399 C CA . VAL A 1 78 ? -6.352 4.508 0.098 1.00 3.52 475 VAL A CA 1
ATOM 1400 C C . VAL A 1 78 ? -4.931 4.728 0.601 1.00 3.43 475 VAL A C 1
ATOM 1401 O O . VAL A 1 78 ? -4.031 3.972 0.200 1.00 3.78 475 VAL A O 1
ATOM 1414 N N . ARG A 1 79 ? -4.699 5.739 1.436 1.00 3.48 476 ARG A N 1
ATOM 1415 C CA . ARG A 1 79 ? -3.385 6.047 1.996 1.00 3.47 476 ARG A CA 1
ATOM 1416 C C . ARG A 1 79 ? -3.580 7.158 3.027 1.00 3.27 476 ARG A C 1
ATOM 1417 O O . ARG A 1 79 ? -4.595 7.867 3.015 1.00 3.67 476 ARG A O 1
ATOM 1438 N N . THR A 1 80 ? -2.586 7.329 3.901 1.00 3.46 477 THR A N 1
ATOM 1439 C CA . THR A 1 80 ? -2.616 8.462 4.814 1.00 3.59 477 THR A CA 1
ATOM 1440 C C . THR A 1 80 ? -2.265 9.767 4.087 1.00 3.51 477 THR A C 1
ATOM 1441 O O . THR A 1 80 ? -1.639 9.785 3.020 1.00 3.92 477 THR A O 1
ATOM 1452 N N . TRP A 1 81 ? -2.672 10.869 4.722 1.00 3.68 478 TRP A N 1
ATOM 1453 C CA . TRP A 1 81 ? -2.448 12.216 4.218 1.00 3.96 478 TRP A CA 1
ATOM 1454 C C . TRP A 1 81 ? -2.169 13.127 5.392 1.00 4.40 478 TRP A C 1
ATOM 1455 O O . TRP A 1 81 ? -2.947 13.145 6.353 1.00 5.40 478 TRP A O 1
ATOM 1476 N N A ASP A 1 82 ? -1.096 13.900 5.311 0.55 4.59 479 ASP A N 1
ATOM 1477 N N B ASP A 1 82 ? -1.057 13.875 5.281 0.45 4.59 479 ASP A N 1
ATOM 1478 C CA A ASP A 1 82 ? -0.814 14.911 6.316 0.55 5.63 479 ASP A CA 1
ATOM 1479 C CA B ASP A 1 82 ? -0.589 14.851 6.266 0.45 5.18 479 ASP A CA 1
ATOM 1480 C C A ASP A 1 82 ? -1.129 16.289 5.738 0.55 5.96 479 ASP A C 1
ATOM 1481 C C B ASP A 1 82 ? -0.995 16.238 5.755 0.45 4.42 479 ASP A C 1
ATOM 1482 O O A ASP A 1 82 ? -0.450 16.769 4.822 0.55 6.31 479 ASP A O 1
ATOM 1483 O O B ASP A 1 82 ? -0.318 16.838 4.914 0.45 3.73 479 ASP A O 1
ATOM 1500 N N A LYS A 1 83 ? -2.170 16.906 6.291 0.70 5.75 480 LYS A N 1
ATOM 1501 N N B LYS A 1 83 ? -2.139 16.706 6.248 0.30 4.74 480 LYS A N 1
ATOM 1502 C CA A LYS A 1 83 ? -2.718 18.146 5.764 0.70 5.78 480 LYS A CA 1
ATOM 1503 C CA B LYS A 1 83 ? -2.684 18.010 5.891 0.30 4.95 480 LYS A CA 1
ATOM 1504 C C A LYS A 1 83 ? -1.740 19.306 5.908 0.70 5.50 480 LYS A C 1
ATOM 1505 C C B LYS A 1 83 ? -1.649 19.122 6.015 0.30 4.63 480 LYS A C 1
ATOM 1506 O O A LYS A 1 83 ? -1.657 20.157 5.023 0.70 5.58 480 LYS A O 1
ATOM 1507 O O B LYS A 1 83 ? -1.446 19.908 5.084 0.30 4.69 480 LYS A O 1
ATOM 1544 N N A ASN A 1 84 ? -1.008 19.384 7.012 0.55 5.84 481 ASN A N 1
ATOM 1545 N N B ASN A 1 84 ? -1.004 19.211 7.175 0.45 5.52 481 ASN A N 1
ATOM 1546 C CA A ASN A 1 84 ? -0.155 20.546 7.210 0.55 6.39 481 ASN A CA 1
ATOM 1547 C CA B ASN A 1 84 ? -0.097 20.321 7.450 0.45 5.93 481 ASN A CA 1
ATOM 1548 C C A ASN A 1 84 ? 1.148 20.480 6.418 0.55 6.92 481 ASN A C 1
ATOM 1549 C C B ASN A 1 84 ? 1.043 20.378 6.435 0.45 5.08 481 ASN A C 1
ATOM 1550 O O A ASN A 1 84 ? 1.736 21.530 6.151 0.55 7.75 481 ASN A O 1
ATOM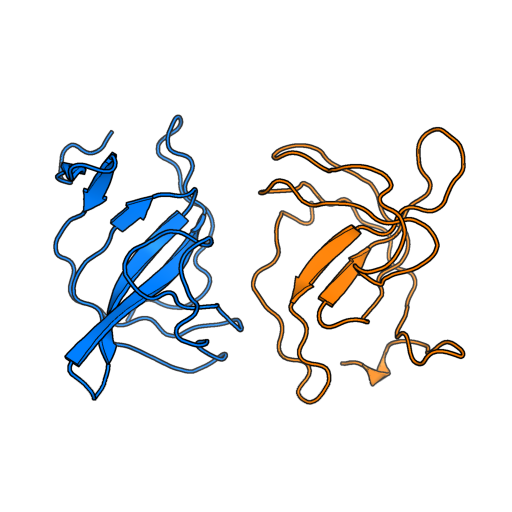 1551 O O B ASN A 1 84 ? 1.399 21.461 5.956 0.45 5.52 481 ASN A O 1
ATOM 1572 N N A SER A 1 85 ? 1.615 19.290 6.040 0.55 6.41 482 SER A N 1
ATOM 1573 N N B SER A 1 85 ? 1.621 19.223 6.086 0.45 4.94 482 SER A N 1
ATOM 1574 C CA A SER A 1 85 ? 2.823 19.162 5.235 0.55 6.37 482 SER A CA 1
ATOM 1575 C CA B SER A 1 85 ? 2.813 19.177 5.243 0.45 5.22 482 SER A CA 1
ATOM 1576 C C A SER A 1 85 ? 2.546 18.941 3.753 0.55 5.71 482 SER A C 1
ATOM 1577 C C B SER A 1 85 ? 2.525 19.016 3.752 0.45 4.50 482 SER A C 1
ATOM 1578 O O A SER A 1 85 ? 3.476 19.043 2.944 0.55 6.10 482 SER A O 1
ATOM 1579 O O B SER A 1 85 ? 3.429 19.248 2.937 0.45 4.46 482 SER A O 1
ATOM 1594 N N . ASN A 1 86 ? 1.303 18.615 3.385 1.00 5.07 483 ASN A N 1
ATOM 1595 C CA . ASN A 1 86 ? 0.959 18.263 2.010 1.00 4.72 483 ASN A CA 1
ATOM 1596 C C . ASN A 1 86 ? 1.764 17.061 1.527 1.00 5.19 483 ASN A C 1
ATOM 1597 O O . ASN A 1 86 ? 2.289 17.066 0.415 1.00 7.11 483 ASN A O 1
ATOM 1609 N N . THR A 1 87 ? 1.850 16.023 2.371 1.00 5.09 484 THR A N 1
ATOM 1610 C CA . THR A 1 87 ? 2.528 14.789 2.017 1.00 5.35 484 THR A CA 1
ATOM 1611 C C . THR A 1 87 ? 1.572 13.613 2.227 1.00 5.00 484 THR A C 1
ATOM 1612 O O . THR A 1 87 ? 0.564 13.720 2.937 1.00 5.34 484 THR A O 1
ATOM 1623 N N . LEU A 1 88 ? 1.920 12.485 1.595 1.00 5.22 485 LEU A N 1
ATOM 1624 C CA . LEU A 1 88 ? 1.065 11.304 1.524 1.00 5.28 485 LEU A CA 1
ATOM 1625 C C . LEU A 1 88 ? 1.835 10.070 1.968 1.00 5.38 485 LEU A C 1
ATOM 1626 O O . LEU A 1 88 ? 3.022 9.921 1.671 1.00 6.78 485 LEU A O 1
ATOM 1642 N N . GLY A 1 89 ? 1.133 9.152 2.633 1.00 5.20 486 GLY A N 1
ATOM 1643 C CA . GLY A 1 89 ? 1.681 7.849 2.936 1.00 4.62 486 GLY A CA 1
ATOM 1644 C C . GLY A 1 89 ? 1.623 6.922 1.733 1.00 4.33 486 GLY A C 1
ATOM 1645 O O . GLY A 1 89 ? 1.067 7.244 0.689 1.00 4.74 486 GLY A O 1
ATOM 1649 N N A PRO A 1 90 ? 2.187 5.726 1.891 0.73 4.98 487 PRO A N 1
ATOM 1650 N N B PRO A 1 90 ? 2.219 5.742 1.870 0.27 4.86 487 PRO A N 1
ATOM 1651 C CA A PRO A 1 90 ? 2.167 4.753 0.794 0.73 5.36 487 PRO A CA 1
ATOM 1652 C CA B PRO A 1 90 ? 2.175 4.775 0.767 0.27 5.28 487 PRO A CA 1
ATOM 1653 C C A PRO A 1 90 ? 0.755 4.239 0.511 0.73 4.52 487 PRO A C 1
ATOM 1654 C C B PRO A 1 90 ? 0.759 4.270 0.505 0.27 4.82 487 PRO A C 1
ATOM 1655 O O A PRO A 1 90 ? -0.052 4.015 1.418 0.73 4.75 487 PRO A O 1
ATOM 1656 O O B PRO A 1 90 ? -0.066 4.146 1.415 0.27 5.15 487 PRO A O 1
ATOM 1677 N N . LEU A 1 91 ? 0.487 3.971 -0.765 1.00 4.81 488 LEU A N 1
ATOM 1678 C CA . LEU A 1 91 ? -0.798 3.406 -1.151 1.00 4.30 488 LEU A CA 1
ATOM 1679 C C . LEU A 1 91 ? -0.995 2.008 -0.570 1.00 4.12 488 LEU A C 1
ATOM 1680 O O . LEU A 1 91 ? -0.079 1.173 -0.561 1.00 4.89 488 LEU A O 1
ATOM 1697 N N . TRP A 1 92 ? -2.239 1.730 -0.192 1.00 3.79 489 TRP A N 1
ATOM 1698 C CA . TRP A 1 92 ? -2.689 0.429 0.293 1.00 4.03 489 TRP A CA 1
ATOM 1699 C C . TRP A 1 92 ? -3.247 -0.452 -0.833 1.00 4.27 489 TRP A C 1
ATOM 1700 O O . TRP A 1 92 ? -3.992 -1.403 -0.570 1.00 4.39 489 TRP A O 1
ATOM 1721 N N . GLY A 1 93 ? -2.907 -0.133 -2.072 1.00 5.99 490 GLY A N 1
ATOM 1722 C CA . GLY A 1 93 ? -3.310 -0.913 -3.214 1.00 5.96 490 GLY A CA 1
ATOM 1723 C C . GLY A 1 93 ? -2.632 -0.354 -4.448 1.00 5.32 490 GLY A C 1
ATOM 1724 O O . GLY A 1 93 ? -1.698 0.446 -4.354 1.00 6.67 490 GLY A O 1
ATOM 1728 N N . ILE A 1 94 ? -3.131 -0.788 -5.600 1.00 5.03 491 ILE A N 1
ATOM 1729 C CA . ILE A 1 94 ? -2.575 -0.453 -6.908 1.00 5.45 491 ILE A CA 1
ATOM 1730 C C . ILE A 1 94 ? -3.582 0.394 -7.664 1.00 5.36 491 ILE A C 1
ATOM 1731 O O . ILE A 1 94 ? -4.752 0.020 -7.766 1.00 5.93 491 ILE A O 1
ATOM 1747 N N A ILE A 1 95 ? -3.127 1.516 -8.211 0.62 5.62 492 ILE A N 1
ATOM 1748 N N B ILE A 1 95 ? -3.121 1.494 -8.249 0.38 5.60 492 ILE A N 1
ATOM 1749 C CA A ILE A 1 95 ? -3.934 2.321 -9.121 0.62 6.34 492 ILE A CA 1
ATOM 1750 C CA B ILE A 1 95 ? -3.961 2.330 -9.104 0.38 5.87 492 ILE A CA 1
ATOM 1751 C C A ILE A 1 95 ? -3.747 1.784 -10.537 0.62 6.61 492 ILE A C 1
ATOM 1752 C C B ILE A 1 95 ? -3.761 1.900 -10.559 0.38 6.46 492 ILE A C 1
ATOM 1753 O O A ILE A 1 95 ? -2.615 1.583 -10.993 0.62 7.41 492 ILE A O 1
ATOM 1754 O O B ILE A 1 95 ? -2.633 1.900 -11.066 0.38 7.09 492 ILE A O 1
ATOM 1785 N N . ASN A 1 96 ? -4.860 1.532 -11.223 1.00 7.23 493 ASN A N 1
ATOM 1786 C CA . ASN A 1 96 ? -4.852 0.985 -12.581 1.00 8.75 493 ASN A CA 1
ATOM 1787 C C . ASN A 1 96 ? -3.974 -0.265 -12.699 1.00 10.63 493 ASN A C 1
ATOM 1788 O O . ASN A 1 96 ? -4.036 -1.126 -11.805 1.00 11.46 493 ASN A O 1
ATOM 1801 N N A SER B 1 1 ? 1.111 -16.384 8.614 0.43 8.45 398 SER B N 1
ATOM 1802 N N B SER B 1 1 ? 1.211 -16.557 8.528 0.57 12.45 398 SER B N 1
ATOM 1803 C CA A SER B 1 1 ? 0.199 -17.493 8.870 0.43 9.37 398 SER B CA 1
ATOM 1804 C CA B SER B 1 1 ? 0.145 -17.497 8.853 0.57 12.86 398 SER B CA 1
ATOM 1805 C C A SER B 1 1 ? 0.041 -17.686 10.370 0.43 8.28 398 SER B C 1
ATOM 1806 C C B SER B 1 1 ? 0.021 -17.643 10.362 0.57 10.74 398 SER B C 1
ATOM 1807 O O A SER B 1 1 ? 1.011 -17.542 11.115 0.43 8.55 398 SER B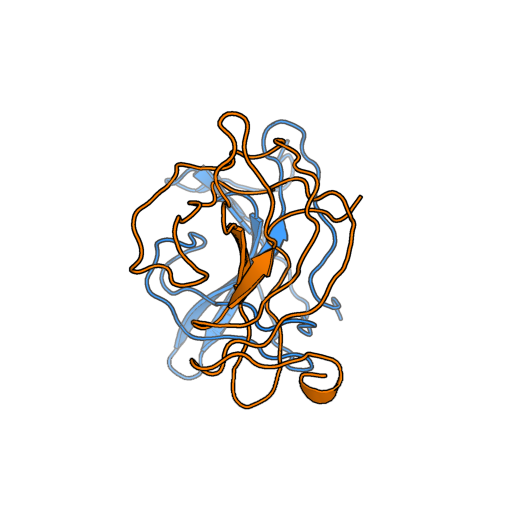 O 1
ATOM 1808 O O B SER B 1 1 ? 0.986 -17.435 11.097 0.57 11.71 398 SER B O 1
ATOM 1821 N N . ASN B 1 2 ? -1.176 -18.019 10.816 1.00 9.21 399 ASN B N 1
ATOM 1822 C CA . ASN B 1 2 ? -1.379 -18.295 12.237 1.00 9.05 399 ASN B CA 1
ATOM 1823 C C . ASN B 1 2 ? -0.493 -19.432 12.713 1.00 8.47 399 ASN B C 1
ATOM 1824 O O . ASN B 1 2 ? -0.126 -19.488 13.895 1.00 8.80 399 ASN B O 1
ATOM 1836 N N . ALA B 1 3 ? -0.144 -20.348 11.813 1.00 9.13 400 ALA B N 1
ATOM 1837 C CA . ALA B 1 3 ? 0.597 -21.535 12.209 1.00 8.80 400 ALA B CA 1
ATOM 1838 C C . ALA B 1 3 ? 1.983 -21.227 12.763 1.00 8.06 400 ALA B C 1
ATOM 1839 O O . ALA B 1 3 ? 2.545 -22.065 13.471 1.00 8.76 400 ALA B O 1
ATOM 1846 N N . THR B 1 4 ? 2.556 -20.066 12.459 1.00 7.89 401 THR B N 1
ATOM 1847 C CA . THR B 1 4 ? 3.858 -19.700 13.008 1.00 7.76 401 THR B CA 1
ATOM 1848 C C . THR B 1 4 ? 3.769 -19.163 14.426 1.00 7.65 401 THR B C 1
ATOM 1849 O O . THR B 1 4 ? 4.810 -18.959 15.062 1.00 9.78 401 THR B O 1
ATOM 1860 N N . TYR B 1 5 ? 2.562 -18.930 14.928 1.00 6.68 402 TYR B N 1
ATOM 1861 C CA . TYR B 1 5 ? 2.349 -18.407 16.265 1.00 6.72 402 TYR B CA 1
ATOM 1862 C C . TYR B 1 5 ? 2.085 -19.547 17.237 1.00 7.08 402 TYR B C 1
ATOM 1863 O O . TYR B 1 5 ? 1.572 -20.602 16.861 1.00 8.42 402 TYR B O 1
ATOM 1881 N N . LYS B 1 6 ? 2.454 -19.318 18.492 1.00 7.60 403 LYS B N 1
ATOM 1882 C CA A LYS B 1 6 ? 1.991 -20.138 19.598 0.50 7.40 403 LYS B CA 1
ATOM 1883 C CA B LYS B 1 6 ? 1.980 -20.150 19.581 0.50 7.84 403 LYS B CA 1
ATOM 1884 C C . LYS B 1 6 ? 0.585 -19.687 19.995 1.00 6.94 403 LYS B C 1
ATOM 1885 O O . LYS B 1 6 ? 0.091 -18.653 19.532 1.00 7.24 403 LYS B O 1
ATOM 1922 N N A VAL B 1 7 ? -0.071 -20.451 20.865 0.70 7.09 404 VAL B N 1
ATOM 1923 N N B VAL B 1 7 ? -0.075 -20.480 20.844 0.30 6.45 404 VAL B N 1
ATOM 1924 C CA A VAL B 1 7 ? -1.449 -20.147 21.233 0.70 7.39 404 VAL B CA 1
ATOM 1925 C CA B VAL B 1 7 ? -1.452 -20.227 21.262 0.30 6.32 404 VAL B CA 1
ATOM 1926 C C A VAL B 1 7 ? -1.628 -20.321 22.738 0.70 6.61 404 VAL B C 1
ATOM 1927 C C B VAL B 1 7 ? -1.537 -20.277 22.782 0.30 5.91 404 VAL B C 1
ATOM 1928 O O A VAL B 1 7 ? -1.129 -21.285 23.327 0.70 6.91 404 VAL B O 1
ATOM 1929 O O B VAL B 1 7 ? -0.914 -21.133 23.419 0.30 5.56 404 VAL B O 1
ATOM 1954 N N . ASP B 1 8 ? -2.317 -19.373 23.366 1.00 6.47 405 ASP B N 1
ATOM 1955 C CA . ASP B 1 8 ? -2.552 -19.427 24.798 1.00 6.90 405 ASP B CA 1
ATOM 1956 C C . ASP B 1 8 ? -3.892 -20.080 25.116 1.00 7.79 405 ASP B C 1
ATOM 1957 O O . ASP B 1 8 ? -4.595 -20.595 24.242 1.00 8.45 405 ASP B O 1
ATOM 1967 N N . GLY B 1 9 ? -4.219 -20.108 26.410 1.00 9.21 406 GLY B N 1
ATOM 1968 C CA . GLY B 1 9 ? -5.403 -20.808 26.864 1.00 10.90 406 GLY B CA 1
ATOM 1969 C C . GLY B 1 9 ? -6.703 -20.180 26.427 1.00 11.55 406 GLY B C 1
ATOM 1970 O O . GLY B 1 9 ? -7.741 -20.847 26.474 1.00 14.03 406 GLY B O 1
ATOM 1974 N N . LYS B 1 10 ? -6.671 -18.913 26.015 1.00 10.82 407 LYS B N 1
ATOM 1975 C CA A LYS B 1 10 ? -7.840 -18.221 25.495 0.80 11.72 407 LYS B CA 1
ATOM 1976 C CA B LYS B 1 10 ? -7.842 -18.224 25.493 0.20 10.67 407 LYS B CA 1
ATOM 1977 C C . LYS B 1 10 ? -7.868 -18.196 23.972 1.00 10.78 407 LYS B C 1
ATOM 1978 O O . LYS B 1 10 ? -8.723 -17.527 23.388 1.00 12.43 407 LYS B O 1
ATOM 2015 N N . GLY B 1 11 ? -6.950 -18.900 23.316 1.00 8.82 408 GLY B N 1
ATOM 2016 C CA . GLY B 1 11 ? -6.921 -18.910 21.870 1.00 8.06 408 GLY B CA 1
ATOM 2017 C C . GLY B 1 11 ? -6.221 -17.727 21.244 1.00 7.32 408 GLY B C 1
ATOM 2018 O O . GLY B 1 11 ? -6.294 -17.560 20.021 1.00 8.23 408 GLY B O 1
ATOM 2022 N N . THR B 1 12 ? -5.539 -16.906 22.038 1.00 6.53 409 THR B N 1
ATOM 2023 C CA . THR B 1 12 ? -4.741 -15.817 21.491 1.00 6.46 409 THR B CA 1
ATOM 2024 C C . THR B 1 12 ? -3.489 -16.386 20.847 1.00 6.30 409 THR B C 1
ATOM 2025 O O . THR B 1 12 ? -2.762 -17.168 21.470 1.00 6.79 409 THR B O 1
ATOM 2036 N N . TYR B 1 13 ? -3.233 -15.988 19.604 1.00 6.07 410 TYR B N 1
ATOM 2037 C CA . TYR B 1 13 ? -1.978 -16.318 18.945 1.00 6.11 410 TYR B CA 1
ATOM 2038 C C . TYR B 1 13 ? -0.912 -15.331 19.394 1.00 6.06 410 TYR B C 1
ATOM 2039 O O . TYR B 1 13 ? -1.184 -14.129 19.483 1.00 6.59 410 TYR B O 1
ATOM 2057 N N . TYR B 1 14 ? 0.303 -15.818 19.665 1.00 6.01 411 TYR B N 1
ATOM 2058 C CA . TYR B 1 14 ? 1.368 -14.922 20.096 1.00 6.44 411 TYR B CA 1
ATOM 2059 C C . TYR B 1 14 ? 2.722 -15.434 19.624 1.00 6.74 411 TYR B C 1
ATOM 2060 O O . TYR B 1 14 ? 2.922 -16.637 19.417 1.00 7.39 411 TYR B O 1
ATOM 2078 N N . LYS B 1 15 ? 3.667 -14.503 19.500 1.00 7.59 412 LYS B N 1
ATOM 2079 C CA A LYS B 1 15 ? 5.039 -14.841 19.152 0.38 9.26 412 LYS B CA 1
ATOM 2080 C CA B LYS B 1 15 ? 5.045 -14.868 19.212 0.62 9.73 412 LYS B CA 1
ATOM 2081 C C . LYS B 1 15 ? 5.957 -13.722 19.619 1.00 9.08 412 LYS B C 1
ATOM 2082 O O . LYS B 1 15 ? 5.547 -12.563 19.700 1.00 8.58 412 LYS B O 1
ATOM 2119 N N . ALA B 1 16 ? 7.210 -14.073 19.875 1.00 10.96 413 ALA B N 1
ATOM 2120 C CA . ALA B 1 16 ? 8.224 -13.082 20.182 1.00 11.20 413 ALA B CA 1
ATOM 2121 C C . ALA B 1 16 ? 8.657 -12.382 18.903 1.00 11.32 413 ALA B C 1
ATOM 2122 O O . ALA B 1 16 ? 8.933 -13.030 17.885 1.00 12.87 413 ALA B O 1
ATOM 2129 N N . GLU B 1 17 ? 8.740 -11.059 18.974 1.00 11.10 414 GLU B N 1
ATOM 2130 C CA . GLU B 1 17 ? 9.263 -10.244 17.888 1.00 12.23 414 GLU B CA 1
ATOM 2131 C C . GLU B 1 17 ? 9.619 -8.894 18.477 1.00 11.51 414 GLU B C 1
ATOM 2132 O O . GLU B 1 17 ? 8.795 -8.291 19.166 1.00 11.48 414 GLU B O 1
ATOM 2144 N N . SER B 1 18 ? 10.833 -8.427 18.212 1.00 12.68 415 SER B N 1
ATOM 2145 C CA A SER B 1 18 ? 11.317 -7.154 18.730 0.30 12.85 415 SER B CA 1
ATOM 2146 C CA B SER B 1 18 ? 11.322 -7.156 18.730 0.70 13.03 415 SER B CA 1
ATOM 2147 C C . SER B 1 18 ? 11.428 -6.163 17.579 1.00 12.88 415 SER B C 1
ATOM 2148 O O . SER B 1 18 ? 12.170 -6.398 16.619 1.00 14.35 415 SER B O 1
ATOM 2163 N N . ALA B 1 19 ? 10.692 -5.058 17.678 1.00 11.03 416 ALA B N 1
ATOM 2164 C CA . ALA B 1 19 ? 10.728 -4.016 16.662 1.00 10.44 416 ALA B CA 1
ATOM 2165 C C . ALA B 1 19 ? 10.173 -2.732 17.263 1.00 8.90 416 ALA B C 1
ATOM 2166 O O . ALA B 1 19 ? 9.726 -2.699 18.413 1.00 9.40 416 ALA B O 1
ATOM 2173 N N A SER B 1 20 ? 10.237 -1.651 16.492 0.40 8.21 417 SER B N 1
ATOM 2174 N N B SER B 1 20 ? 10.142 -1.701 16.428 0.60 9.13 417 SER B N 1
ATOM 2175 C CA A SER B 1 20 ? 9.717 -0.361 16.923 0.40 8.88 417 SER B CA 1
ATOM 2176 C CA B SER B 1 20 ? 9.773 -0.346 16.794 0.60 9.04 417 SER B CA 1
ATOM 2177 C C A SER B 1 20 ? 8.584 0.078 16.004 0.40 7.76 417 SER B C 1
ATOM 2178 C C B SER B 1 20 ? 8.556 0.051 15.965 0.60 8.23 417 SER B C 1
ATOM 2179 O O A SER B 1 20 ? 8.679 -0.042 14.776 0.40 7.64 417 SER B O 1
ATOM 2180 O O B SER B 1 20 ? 8.549 -0.154 14.746 0.60 8.94 417 SER B O 1
ATOM 2195 N N . PHE B 1 21 ? 7.527 0.606 16.620 1.00 7.48 418 PHE B N 1
ATOM 2196 C CA . PHE B 1 21 ? 6.287 1.005 15.955 1.00 6.43 418 PHE B CA 1
ATOM 2197 C C . PHE B 1 21 ? 5.989 2.464 16.272 1.00 6.02 418 PHE B C 1
ATOM 2198 O O . PHE B 1 21 ? 5.959 2.855 17.445 1.00 6.57 418 PHE B O 1
ATOM 2216 N N . THR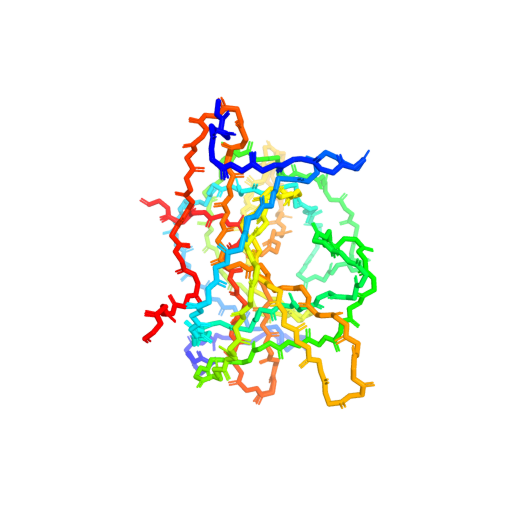 B 1 22 ? 5.750 3.260 15.228 1.00 5.76 419 THR B N 1
ATOM 2217 C CA . THR B 1 22 ? 5.316 4.646 15.367 1.00 5.52 419 THR B CA 1
ATOM 2218 C C . THR B 1 22 ? 3.856 4.741 14.931 1.00 5.60 419 THR B C 1
ATOM 2219 O O . THR B 1 22 ? 3.513 4.345 13.815 1.00 6.17 419 THR B O 1
ATOM 2230 N N . ALA B 1 23 ? 3.005 5.277 15.797 1.00 5.53 420 ALA B N 1
ATOM 2231 C CA . ALA B 1 23 ? 1.586 5.384 15.483 1.00 5.12 420 ALA B CA 1
ATOM 2232 C C . ALA B 1 23 ? 1.313 6.451 14.428 1.00 5.27 420 ALA B C 1
ATOM 2233 O O . ALA B 1 23 ? 1.904 7.535 14.435 1.00 5.82 420 ALA B O 1
ATOM 2240 N N . ASN B 1 24 ? 0.340 6.166 13.553 1.00 5.19 421 ASN B N 1
ATOM 2241 C CA . ASN B 1 24 ? -0.178 7.176 12.630 1.00 5.28 421 ASN B CA 1
ATOM 2242 C C . ASN B 1 24 ? -1.461 7.829 13.134 1.00 5.61 421 ASN B C 1
ATOM 2243 O O . ASN B 1 24 ? -1.827 8.900 12.637 1.00 6.29 421 ASN B O 1
ATOM 2254 N N . TYR B 1 25 ? -2.153 7.188 14.081 1.00 5.28 422 TYR B N 1
ATOM 2255 C CA . TYR B 1 25 ? -3.464 7.589 14.570 1.00 5.67 422 TYR B CA 1
ATOM 2256 C C . TYR B 1 25 ? -3.426 7.589 16.091 1.00 5.69 422 TYR B C 1
ATOM 2257 O O . TYR B 1 25 ? -2.539 6.989 16.694 1.00 6.12 422 TYR B O 1
ATOM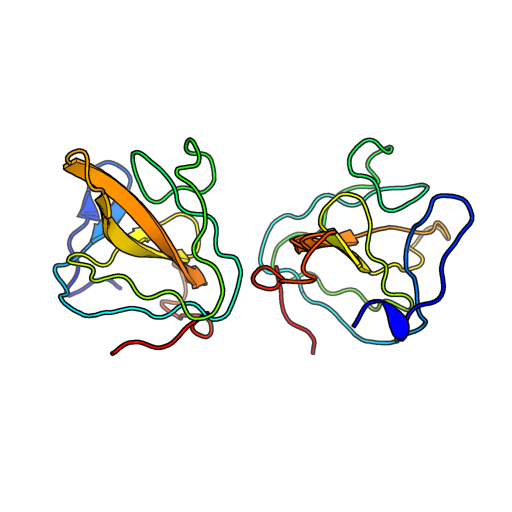 2275 N N . ASP B 1 26 ? -4.431 8.210 16.716 1.00 6.01 423 ASP B N 1
ATOM 2276 C CA A ASP B 1 26 ? -4.717 7.926 18.118 0.80 6.67 423 ASP B CA 1
ATOM 2277 C CA B ASP B 1 26 ? -4.696 7.921 18.115 0.20 6.36 423 ASP B CA 1
ATOM 2278 C C . ASP B 1 26 ? -5.149 6.469 18.221 1.00 6.45 423 ASP B C 1
ATOM 2279 O O . ASP B 1 26 ? -6.071 6.040 17.514 1.00 8.38 423 ASP B O 1
ATOM 2296 N N . ILE B 1 27 ? -4.479 5.706 19.084 1.00 5.81 424 ILE B N 1
ATOM 2297 C CA . ILE B 1 27 ? -4.790 4.289 19.292 1.00 5.48 424 ILE B CA 1
ATOM 2298 C C . ILE B 1 27 ? -4.861 4.028 20.792 1.00 5.48 424 ILE B C 1
ATOM 2299 O O . ILE B 1 27 ? -3.875 4.241 21.504 1.00 6.05 424 ILE B O 1
ATOM 2315 N N . LYS B 1 28 ? -6.007 3.557 21.274 1.00 5.57 425 LYS B N 1
ATOM 2316 C CA . LYS B 1 28 ? -6.152 3.245 22.690 1.00 6.05 425 LYS B CA 1
ATOM 2317 C C . LYS B 1 28 ? -5.407 1.954 23.024 1.00 5.42 425 LYS B C 1
ATOM 2318 O O . LYS B 1 28 ? -5.503 0.946 22.309 1.00 5.76 425 LYS B O 1
ATOM 2337 N N . THR B 1 29 ? -4.679 1.991 24.133 1.00 5.41 426 THR B N 1
ATOM 2338 C CA . THR B 1 29 ? -3.929 0.854 24.634 1.00 5.44 426 THR B CA 1
ATOM 2339 C C . THR B 1 29 ? -4.677 0.208 25.797 1.00 5.51 426 THR B C 1
ATOM 2340 O O . THR B 1 29 ? -5.460 0.860 26.503 1.00 6.49 426 THR B O 1
ATOM 2351 N N . ARG B 1 30 ? -4.415 -1.089 25.991 1.00 5.28 427 ARG B N 1
ATOM 2352 C CA . ARG B 1 30 ? -5.132 -1.905 26.960 1.00 5.85 427 ARG B CA 1
ATOM 2353 C C . ARG B 1 30 ? -4.191 -2.550 27.970 1.00 6.16 427 ARG B C 1
ATOM 2354 O O . ARG B 1 30 ? -3.021 -2.825 27.686 1.00 6.37 427 ARG B O 1
ATOM 2375 N N . LEU B 1 31 ? -4.736 -2.807 29.154 1.00 7.09 428 LEU B N 1
ATOM 2376 C CA . LEU B 1 31 ? -4.101 -3.633 30.165 1.00 7.93 428 LEU B CA 1
ATOM 2377 C C . LEU B 1 31 ? -4.638 -5.054 30.092 1.00 7.48 428 LEU B C 1
ATOM 2378 O O . LEU B 1 31 ? -5.692 -5.316 29.509 1.00 7.93 428 LEU B O 1
ATOM 2394 N N . ASN B 1 32 ? -3.868 -5.972 30.679 1.00 8.02 429 ASN B N 1
ATOM 2395 C CA . ASN B 1 32 ? -4.257 -7.349 30.979 1.00 8.71 429 ASN B CA 1
ATOM 2396 C C . ASN B 1 32 ? -4.180 -8.297 29.789 1.00 9.08 429 ASN B C 1
ATOM 2397 O O . ASN B 1 32 ? -3.798 -9.453 29.959 1.00 11.84 429 ASN B O 1
ATOM 2408 N N . GLY B 1 33 ? -4.535 -7.851 28.591 1.00 7.68 430 GLY B N 1
ATOM 2409 C CA . GLY B 1 33 ? -4.488 -8.713 27.437 1.00 7.01 430 GLY B CA 1
ATOM 2410 C C . GLY B 1 33 ? -5.050 -8.017 26.219 1.00 5.89 430 GLY B C 1
ATOM 2411 O O . GLY B 1 33 ? -5.563 -6.891 26.295 1.00 6.21 430 GLY B O 1
ATOM 2415 N N . PRO B 1 34 ? -4.963 -8.698 25.067 1.00 5.55 431 PRO B N 1
ATOM 2416 C CA . PRO B 1 34 ? -5.308 -8.112 23.762 1.00 5.62 431 PRO B CA 1
ATOM 2417 C C . PRO B 1 34 ? -6.802 -8.208 23.451 1.00 5.63 431 PRO B C 1
ATOM 2418 O O . PRO B 1 34 ? -7.238 -8.885 22.502 1.00 5.74 431 PRO B O 1
ATOM 2429 N N . PHE B 1 35 ? -7.592 -7.504 24.265 1.00 5.88 432 PHE B N 1
ATOM 2430 C CA . PHE B 1 35 ? -9.028 -7.368 24.071 1.00 6.32 432 PHE B CA 1
ATOM 2431 C C . PHE B 1 35 ? -9.392 -5.910 24.294 1.00 6.73 432 PHE B C 1
ATOM 2432 O O . PHE B 1 35 ? -9.009 -5.313 25.305 1.00 6.66 432 PHE B O 1
ATOM 2449 N N . ARG B 1 36 ? -10.157 -5.343 23.366 1.00 7.07 433 ARG B N 1
ATOM 2450 C CA . ARG B 1 36 ? -10.579 -3.955 23.520 1.00 8.34 433 ARG B CA 1
ATOM 2451 C C . ARG B 1 36 ? -11.527 -3.755 24.698 1.00 9.48 433 ARG B C 1
ATOM 2452 O O . ARG B 1 36 ? -11.674 -2.624 25.168 1.00 10.39 433 ARG B O 1
ATOM 2473 N N . SER B 1 37 ? -12.163 -4.822 25.184 1.00 9.27 434 SER B N 1
ATOM 2474 C CA . SER B 1 37 ? -13.019 -4.744 26.359 1.00 10.47 434 SER B CA 1
ATOM 2475 C C . SER B 1 37 ? -12.234 -4.640 27.661 1.00 10.37 434 SER B C 1
ATOM 2476 O O . SER B 1 37 ? -12.838 -4.377 28.709 1.00 11.83 434 SER B O 1
ATOM 2484 N N . ASN B 1 38 ? -10.920 -4.821 27.623 1.00 8.82 435 ASN B N 1
ATOM 2485 C CA . ASN B 1 38 ? -10.108 -4.751 28.826 1.00 8.15 435 ASN B CA 1
ATOM 2486 C C . ASN B 1 38 ? -9.941 -3.307 29.279 1.00 8.14 435 ASN B C 1
ATOM 2487 O O . ASN B 1 38 ? -10.233 -2.361 28.541 1.00 8.20 435 ASN B O 1
ATOM 2498 N N . PRO B 1 39 ? -9.456 -3.106 30.504 1.00 8.75 436 PRO B N 1
ATOM 2499 C CA . PRO B 1 39 ? -9.229 -1.742 30.980 1.00 9.26 436 PRO B CA 1
ATOM 2500 C C . PRO B 1 39 ? -8.250 -0.995 30.091 1.00 8.60 436 PRO B C 1
ATOM 2501 O O . PRO B 1 39 ? -7.297 -1.561 29.552 1.00 8.66 436 PRO B O 1
ATOM 2512 N N . GLN B 1 40 ? -8.491 0.300 29.953 1.00 9.55 437 GLN B N 1
ATOM 2513 C CA . GLN B 1 40 ? -7.654 1.132 29.112 1.00 8.99 437 GLN B CA 1
ATOM 2514 C C . GLN B 1 40 ? -6.416 1.581 29.883 1.00 9.45 437 GLN B C 1
ATOM 2515 O O . GLN B 1 40 ? -6.520 2.121 30.985 1.00 11.63 437 GLN B O 1
ATOM 2529 N N . SER B 1 41 ? -5.239 1.376 29.287 1.00 8.08 438 SER B N 1
ATOM 2530 C CA . SER B 1 41 ? -4.004 1.944 29.822 1.00 7.60 438 SER B CA 1
ATOM 2531 C C . SER B 1 41 ? -3.882 3.423 29.457 1.00 6.95 438 SER B C 1
ATOM 2532 O O . SER B 1 41 ? -3.538 4.266 30.297 1.00 7.31 438 SER B O 1
ATOM 2540 N N . GLY B 1 42 ? -4.165 3.746 28.205 1.00 6.86 439 GLY B N 1
ATOM 2541 C CA . GLY B 1 42 ? -4.063 5.098 27.715 1.00 6.64 439 GLY B CA 1
ATOM 2542 C C . GLY B 1 42 ? -4.157 5.119 26.210 1.00 6.32 439 GLY B C 1
ATOM 2543 O O . GLY B 1 42 ? -5.079 4.517 25.642 1.00 6.09 439 GLY B O 1
ATOM 2547 N N . VAL B 1 43 ? -3.218 5.802 25.562 1.00 6.36 440 VAL B N 1
ATOM 2548 C CA . VAL B 1 43 ? -3.313 6.049 24.131 1.00 6.57 440 VAL B CA 1
ATOM 2549 C C . VAL B 1 43 ? -1.918 6.297 23.590 1.00 6.45 440 VAL B C 1
ATOM 2550 O O . VAL B 1 43 ? -1.062 6.866 24.274 1.00 7.48 440 VAL B O 1
ATOM 2563 N N A LEU B 1 44 ? -1.687 5.840 22.362 0.63 6.07 441 LEU B N 1
ATOM 2564 N N B LEU B 1 44 ? -1.703 5.919 22.332 0.37 7.03 441 LEU B N 1
ATOM 2565 C CA A LEU B 1 44 ? -0.608 6.396 21.571 0.63 7.22 441 LEU B CA 1
ATOM 2566 C CA B LEU B 1 44 ? -0.508 6.280 21.571 0.37 8.07 441 LEU B CA 1
ATOM 2567 C C A LEU B 1 44 ? -1.172 7.475 20.676 0.63 7.51 441 LEU B C 1
ATOM 2568 C C B LEU B 1 44 ? -0.952 7.292 20.514 0.37 8.47 441 LEU B C 1
ATOM 2569 O O A LEU B 1 44 ? -2.221 7.303 20.042 0.63 7.71 441 LEU B O 1
ATOM 2570 O O B LEU B 1 44 ? -1.753 6.949 19.643 0.37 8.35 441 LEU B O 1
ATOM 2601 N N . HIS B 1 45 ? -0.453 8.553 20.599 1.00 8.51 442 HIS B N 1
ATOM 2602 C CA . HIS B 1 45 ? -0.803 9.617 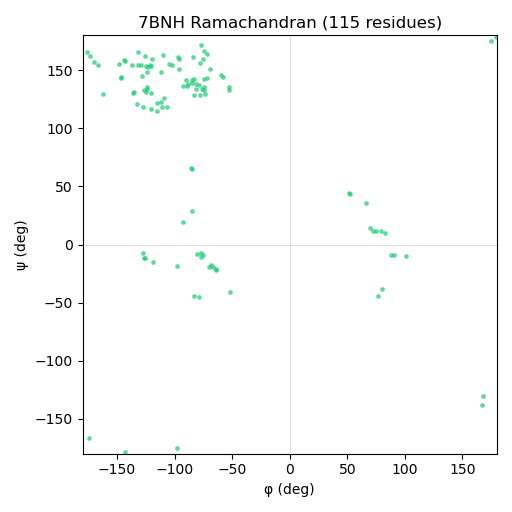19.671 1.00 8.30 442 HIS B CA 1
ATOM 2603 C C . HIS B 1 45 ? 0.058 9.532 18.416 1.00 7.70 442 HIS B C 1
ATOM 2604 O O . HIS B 1 45 ? 1.143 8.941 18.430 1.00 7.56 442 HIS B O 1
ATOM 2619 N N . PRO B 1 46 ? -0.391 10.143 17.317 1.00 7.98 443 PRO B N 1
ATOM 2620 C CA . PRO B 1 46 ? 0.410 10.128 16.091 1.00 7.80 443 PRO B CA 1
ATOM 2621 C C . PRO B 1 46 ? 1.826 10.621 16.348 1.00 7.65 443 PRO B C 1
ATOM 2622 O O . PRO B 1 46 ? 2.047 11.626 17.029 1.00 8.36 443 PRO B O 1
ATOM 2633 N N . GLY B 1 47 ? 2.789 9.901 15.784 1.00 7.23 444 GLY B N 1
ATOM 2634 C CA . GLY B 1 47 ? 4.181 10.247 15.913 1.00 7.84 444 GLY B CA 1
ATOM 2635 C C . GLY B 1 47 ? 4.870 9.677 17.132 1.00 7.92 444 GLY B C 1
ATOM 2636 O O . GLY B 1 47 ? 6.098 9.789 17.228 1.00 9.82 444 GLY B O 1
ATOM 2640 N N . GLN B 1 48 ? 4.129 9.079 18.065 1.00 7.26 445 GLN B N 1
ATOM 2641 C CA . GLN B 1 48 ? 4.746 8.444 19.217 1.00 7.05 445 GLN B CA 1
ATOM 2642 C C . GLN B 1 48 ? 5.206 7.041 18.850 1.00 6.92 445 GLN B C 1
ATOM 2643 O O . GLN B 1 48 ? 4.538 6.321 18.097 1.00 7.11 445 GLN B O 1
ATOM 2657 N N . THR B 1 49 ? 6.357 6.661 19.392 1.00 7.21 446 THR B N 1
ATOM 2658 C CA . THR B 1 49 ? 7.037 5.423 19.042 1.00 7.33 446 THR B CA 1
ATOM 2659 C C . THR B 1 49 ? 7.269 4.586 20.285 1.00 7.48 446 THR B C 1
ATOM 2660 O O . THR B 1 49 ? 7.768 5.094 21.298 1.00 8.56 446 THR B O 1
ATOM 2671 N N . ILE B 1 50 ? 6.956 3.297 20.187 1.00 7.13 447 ILE B N 1
ATOM 2672 C CA . ILE B 1 50 ? 7.241 2.335 21.236 1.00 7.62 447 ILE B CA 1
ATOM 2673 C C . ILE B 1 50 ? 8.052 1.180 20.655 1.00 7.95 447 ILE B C 1
ATOM 2674 O O . ILE B 1 50 ? 8.060 0.933 19.447 1.00 8.04 447 ILE B O 1
ATOM 2690 N N A LYS B 1 51 ? 8.782 0.502 21.537 0.54 8.30 448 LYS B N 1
ATOM 2691 N N B LYS B 1 51 ? 8.733 0.457 21.547 0.46 8.55 448 LYS B N 1
ATOM 2692 C CA A LYS B 1 51 ? 9.508 -0.715 21.201 0.54 9.03 448 LYS B CA 1
ATOM 2693 C CA B LYS B 1 51 ? 9.524 -0.718 21.190 0.46 9.62 448 LYS B CA 1
ATOM 2694 C C A LYS B 1 51 ? 8.741 -1.878 21.806 0.54 8.01 448 LYS B C 1
ATOM 2695 C C B LYS B 1 51 ? 8.850 -1.935 21.810 0.46 9.05 448 LYS B C 1
ATOM 2696 O O A LYS B 1 51 ? 8.499 -1.902 23.016 0.54 8.41 448 LYS B O 1
ATOM 2697 O O B LYS B 1 51 ? 8.807 -2.070 23.037 0.46 10.61 448 LYS B O 1
ATOM 2734 N N . TYR B 1 52 ? 8.334 -2.821 20.967 1.00 7.78 449 TYR B N 1
ATOM 2735 C CA . TYR B 1 52 ? 7.553 -3.962 21.416 1.00 7.59 449 TYR B CA 1
ATOM 2736 C C . TYR B 1 52 ? 8.388 -5.237 21.398 1.00 7.85 449 TYR B C 1
ATOM 2737 O O . TYR B 1 52 ? 9.441 -5.304 20.758 1.00 8.76 449 TYR B O 1
ATOM 2756 N N . ASP B 1 53 ? 7.907 -6.254 22.125 1.00 7.81 450 ASP B N 1
ATOM 2757 C CA . ASP B 1 53 ? 8.624 -7.523 22.220 1.00 8.32 450 ASP B CA 1
ATOM 2758 C C . ASP B 1 53 ? 7.785 -8.746 21.872 1.00 8.28 450 ASP B C 1
ATOM 2759 O O . ASP B 1 53 ? 8.348 -9.845 21.759 1.00 8.91 450 ASP B O 1
ATOM 2768 N N . THR B 1 54 ? 6.482 -8.585 21.658 1.00 7.28 451 THR B N 1
ATOM 2769 C CA . THR B 1 54 ? 5.578 -9.687 21.377 1.00 7.22 451 THR B CA 1
ATOM 2770 C C . THR B 1 54 ? 4.509 -9.173 20.422 1.00 6.62 451 THR B C 1
ATOM 2771 O O . THR B 1 54 ? 4.078 -8.020 20.533 1.00 6.61 451 THR B O 1
ATOM 2782 N N . VAL B 1 55 ? 4.086 -10.038 19.503 1.00 6.31 452 VAL B N 1
ATOM 2783 C CA A VAL B 1 55 ? 2.965 -9.794 18.596 0.85 6.14 452 VAL B CA 1
ATOM 2784 C CA B VAL B 1 55 ? 2.943 -9.758 18.653 0.15 6.28 452 VAL B CA 1
ATOM 2785 C C . VAL B 1 55 ? 1.871 -10.791 18.951 1.00 6.04 452 VAL B C 1
ATOM 2786 O O . VAL B 1 55 ? 2.166 -11.968 19.192 1.00 6.70 452 VAL B O 1
ATOM 2811 N N . MET B 1 56 ? 0.623 -10.324 18.987 1.00 5.71 453 MET B N 1
ATOM 2812 C CA . MET B 1 56 ? -0.517 -11.170 19.286 1.00 5.56 453 MET B CA 1
ATOM 2813 C C . MET B 1 56 ? -1.632 -10.959 18.279 1.00 5.28 453 MET B C 1
ATOM 2814 O O . MET B 1 56 ? -1.745 -9.888 17.691 1.00 5.94 453 MET B O 1
ATOM 2828 N N . LYS B 1 57 ? -2.475 -11.980 18.099 1.00 5.07 454 LYS B N 1
ATOM 2829 C CA A LYS B 1 57 ? -3.658 -11.868 17.252 0.70 5.14 454 LYS B CA 1
ATOM 2830 C CA B LYS B 1 57 ? -3.658 -11.872 17.254 0.30 5.44 454 LYS B CA 1
ATOM 2831 C C . LYS B 1 57 ? -4.854 -12.367 18.046 1.00 5.17 454 LYS B C 1
ATOM 2832 O O . LYS B 1 57 ? -4.878 -13.524 18.484 1.00 5.73 454 LYS B O 1
ATOM 2869 N N . GLN B 1 58 ? -5.819 -11.474 18.262 1.00 4.89 455 GLN B N 1
ATOM 2870 C CA . GLN B 1 58 ? -6.986 -11.728 19.092 1.00 5.13 455 GLN B CA 1
ATOM 2871 C C . GLN B 1 58 ? -7.955 -10.570 18.882 1.00 4.74 455 GLN B C 1
ATOM 2872 O O . GLN B 1 58 ? -7.555 -9.470 18.489 1.00 4.53 455 GLN B O 1
ATOM 2886 N N . ASP B 1 59 ? -9.232 -10.822 19.155 1.00 5.21 456 ASP B N 1
ATOM 2887 C CA . ASP B 1 59 ? -10.230 -9.755 19.174 1.00 5.42 456 ASP B CA 1
ATOM 2888 C C . ASP B 1 59 ? -10.197 -8.939 17.883 1.00 5.40 456 ASP B C 1
ATOM 2889 O O . ASP B 1 59 ? -10.298 -7.712 17.906 1.00 5.75 456 ASP B O 1
ATOM 2898 N N . GLY B 1 60 ? -10.089 -9.634 16.746 1.00 5.42 457 GLY B N 1
ATOM 2899 C CA . GLY B 1 60 ? -10.210 -8.974 15.460 1.00 5.69 457 GLY B CA 1
ATOM 2900 C C . GLY B 1 60 ? -9.047 -8.100 15.051 1.00 4.61 457 GLY B C 1
ATOM 2901 O O . GLY B 1 60 ? -9.177 -7.350 14.073 1.00 4.71 457 GLY B O 1
ATOM 2905 N N . HIS B 1 61 ? -7.919 -8.185 15.761 1.00 4.39 458 HIS B N 1
ATOM 2906 C CA . HIS B 1 61 ? -6.792 -7.295 15.526 1.00 3.94 458 HIS B CA 1
ATOM 2907 C C . HIS B 1 61 ? -5.478 -8.040 15.707 1.00 4.05 458 HIS B C 1
ATOM 2908 O O . HIS B 1 61 ? -5.398 -9.062 16.394 1.00 4.41 458 HIS B O 1
ATOM 2922 N N . VAL B 1 62 ? -4.434 -7.471 15.088 1.00 3.99 459 VAL B N 1
ATOM 2923 C CA . VAL B 1 62 ? -3.060 -7.744 15.493 1.00 3.99 459 VAL B CA 1
ATOM 2924 C C . VAL B 1 62 ? -2.701 -6.702 16.547 1.00 4.07 459 VAL B C 1
ATOM 2925 O O . VAL B 1 62 ? -3.089 -5.529 16.431 1.00 4.55 459 VAL B O 1
ATOM 2938 N N . TRP B 1 63 ? -1.950 -7.138 17.558 1.00 4.37 460 TRP B N 1
ATOM 2939 C CA . TRP B 1 63 ? -1.517 -6.318 18.669 1.00 4.55 460 TRP B CA 1
ATOM 2940 C C . TRP B 1 63 ? -0.014 -6.473 18.841 1.00 4.96 460 TRP B C 1
ATOM 2941 O O . TRP B 1 63 ? 0.564 -7.516 18.506 1.00 5.30 460 TRP B O 1
ATOM 2962 N N . VAL B 1 64 ? 0.606 -5.450 19.426 1.00 5.01 461 VAL B N 1
ATOM 2963 C CA . VAL B 1 64 ? 1.970 -5.572 19.916 1.00 5.43 461 VAL B CA 1
ATOM 2964 C C . VAL B 1 64 ? 1.958 -5.262 21.407 1.00 5.74 461 VAL B C 1
ATOM 2965 O O . VAL B 1 64 ? 1.086 -4.542 21.908 1.00 6.30 461 VAL B O 1
ATOM 2978 N N . VAL B 1 65 ? 2.936 -5.816 22.116 1.00 5.74 462 VAL B N 1
ATOM 2979 C CA . VAL B 1 65 ? 2.972 -5.750 23.568 1.00 6.53 462 VAL B CA 1
ATOM 2980 C C . VAL B 1 65 ? 4.314 -5.191 24.002 1.00 7.70 462 VAL B C 1
ATOM 2981 O O . VAL B 1 65 ? 5.361 -5.583 23.472 1.00 8.23 462 VAL B O 1
ATOM 2994 N N A TYR B 1 66 ? 4.303 -4.418 25.073 0.60 8.76 463 TYR B N 1
ATOM 2995 N N B TYR B 1 66 ? 4.253 -4.147 24.841 0.40 8.07 463 TYR B N 1
ATOM 2996 C CA A TYR B 1 66 ? 5.547 -3.951 25.652 0.60 9.81 463 TYR B CA 1
ATOM 2997 C CA B TYR B 1 66 ? 5.412 -3.396 25.311 0.40 8.47 463 TYR B CA 1
ATOM 2998 C C A TYR B 1 66 ? 5.324 -3.688 27.129 0.60 9.85 463 TYR B C 1
ATOM 2999 C C B TYR B 1 66 ? 5.266 -3.133 26.803 0.40 8.85 463 TYR B C 1
ATOM 3000 O O A TYR B 1 66 ? 4.196 -3.717 27.622 0.60 10.20 463 TYR B O 1
ATOM 3001 O O B TYR B 1 66 ? 4.227 -3.408 27.408 0.40 8.83 463 TYR B O 1
ATOM 3036 N N A THR B 1 67 ? 6.416 -3.437 27.838 0.60 10.35 464 THR B N 1
ATOM 3037 N N B THR B 1 67 ? 6.325 -2.593 27.399 0.40 9.74 464 THR B N 1
ATOM 3038 C CA A THR B 1 67 ? 6.348 -3.045 29.236 0.60 11.70 464 THR B CA 1
ATOM 3039 C CA B THR B 1 67 ? 6.378 -2.360 28.836 0.40 10.67 464 THR B CA 1
ATOM 3040 C C A THR B 1 67 ? 6.462 -1.529 29.314 0.60 12.93 464 THR B C 1
ATOM 3041 C C B THR B 1 67 ? 6.269 -0.867 29.124 0.40 11.19 464 THR B C 1
ATOM 3042 O O A THR B 1 67 ? 7.393 -0.941 28.753 0.60 13.43 464 THR B O 1
ATOM 3043 O O B THR B 1 67 ? 7.034 -0.065 28.575 0.40 11.76 464 THR B O 1
ATOM 3064 N N A GLY B 1 68 ? 5.505 -0.903 29.993 0.60 13.86 465 GLY B N 1
ATOM 3065 N N B GLY B 1 68 ? 5.318 -0.505 29.980 0.40 11.47 465 GLY B N 1
ATOM 3066 C CA A GLY B 1 68 ? 5.434 0.541 30.069 0.60 15.68 465 GLY B CA 1
ATOM 3067 C CA B GLY B 1 68 ? 5.155 0.858 30.453 0.40 12.33 465 GLY B CA 1
ATOM 3068 C C A GLY B 1 68 ? 6.423 1.129 31.061 0.60 17.81 465 GLY B C 1
ATOM 3069 C C B GLY B 1 68 ? 5.864 1.092 31.769 0.40 12.59 465 GLY B C 1
ATOM 3070 O O A GLY B 1 68 ? 7.271 0.443 31.633 0.60 18.68 465 GLY B O 1
ATOM 3071 O O B GLY B 1 68 ? 6.878 0.458 32.078 0.40 12.90 465 GLY B O 1
ATOM 3078 N N A TYR B 1 69 ? 6.301 2.445 31.259 0.60 17.93 466 TYR B N 1
ATOM 3079 N N B TYR B 1 69 ? 5.321 2.015 32.560 0.40 13.47 466 TYR B N 1
ATOM 3080 C CA A TYR B 1 69 ? 7.204 3.159 32.155 0.60 18.36 466 TYR B CA 1
ATOM 3081 C CA B TYR B 1 69 ? 5.909 2.332 33.853 0.40 14.01 466 TYR B CA 1
ATOM 3082 C C A TYR B 1 69 ? 7.048 2.726 33.608 0.60 19.91 466 TYR B C 1
ATOM 3083 C C B TYR B 1 69 ? 5.920 1.102 34.751 0.40 15.67 466 TYR B C 1
ATOM 3084 O O A TYR B 1 69 ? 7.955 2.966 34.414 0.60 21.27 466 TYR B O 1
ATOM 3085 O O B TYR B 1 69 ? 5.007 0.272 34.709 0.40 15.92 466 TYR B O 1
ATOM 3120 N N A SER B 1 70 ? 5.924 2.100 33.963 0.60 19.84 467 SER B N 1
ATOM 3121 N N B SER B 1 70 ? 6.969 0.995 35.564 0.40 17.38 467 SER B N 1
ATOM 3122 C CA A SER B 1 70 ? 5.645 1.693 35.335 0.60 20.08 467 SER B CA 1
ATOM 3123 C CA B SER B 1 70 ? 7.076 -0.007 36.627 0.40 19.33 467 SER B CA 1
ATOM 3124 C C A SER B 1 70 ? 5.689 0.178 35.519 0.60 18.26 467 SER B C 1
ATOM 3125 C C B SER B 1 70 ? 6.619 -1.388 36.162 0.40 18.92 467 SER B C 1
ATOM 3126 O O A SER B 1 70 ? 5.201 -0.335 36.532 0.60 18.31 467 SER B O 1
ATOM 3127 O O B SER B 1 70 ? 5.822 -2.067 36.814 0.40 19.09 467 SER B O 1
ATOM 3142 N N A GLY B 1 71 ? 6.258 -0.550 34.560 0.60 17.02 468 GLY B N 1
ATOM 3143 N N B GLY B 1 71 ? 7.136 -1.802 35.010 0.40 18.57 468 GLY B N 1
ATOM 3144 C CA A GLY B 1 71 ? 6.472 -1.974 34.700 0.60 17.25 468 GLY B CA 1
ATOM 3145 C CA B GLY B 1 71 ? 6.938 -3.168 34.546 0.40 18.65 468 GLY B CA 1
ATOM 3146 C C A GLY B 1 71 ? 5.336 -2.848 34.218 0.60 15.98 468 GLY B C 1
ATOM 3147 C C B GLY B 1 71 ? 5.493 -3.572 34.352 0.40 18.36 468 GLY B C 1
ATOM 3148 O O A GLY B 1 71 ? 5.498 -4.075 34.175 0.60 17.44 468 GLY B O 1
ATOM 3149 O O B GLY B 1 71 ? 5.102 -4.675 34.754 0.40 19.94 468 GLY B O 1
ATOM 3156 N N A LYS B 1 72 ? 4.200 -2.268 33.852 0.60 14.80 469 LYS B N 1
ATOM 3157 N N B LYS B 1 72 ? 4.689 -2.706 33.745 0.40 16.64 469 LYS B N 1
ATOM 3158 C CA A LYS B 1 72 ? 3.042 -3.042 33.441 0.60 13.97 469 LYS B CA 1
ATOM 3159 C CA B LYS B 1 72 ? 3.320 -3.034 33.373 0.40 15.22 469 LYS B CA 1
ATOM 3160 C C A LYS B 1 72 ? 3.087 -3.339 31.949 0.60 12.44 469 LYS B C 1
ATOM 3161 C C B LYS B 1 72 ? 3.294 -3.449 31.910 0.40 13.12 469 LYS B C 1
ATOM 3162 O O A LYS B 1 72 ? 3.616 -2.567 31.145 0.60 12.39 469 LYS B O 1
ATOM 3163 O O B LYS B 1 72 ? 3.971 -2.841 31.076 0.40 12.97 469 LYS B O 1
ATOM 3200 N N . ARG B 1 73 ? 2.506 -4.476 31.590 1.00 12.03 470 ARG B N 1
ATOM 3201 C CA . ARG B 1 73 ? 2.384 -4.895 30.203 1.00 10.19 470 ARG B CA 1
ATOM 3202 C C . ARG B 1 73 ? 1.239 -4.152 29.533 1.00 8.36 470 ARG B C 1
ATOM 3203 O O . ARG B 1 73 ? 0.114 -4.131 30.046 1.00 8.88 470 ARG B O 1
ATOM 3225 N N . ILE B 1 74 ? 1.536 -3.560 28.379 1.00 7.37 471 ILE B N 1
ATOM 3226 C CA A ILE B 1 74 ? 0.594 -2.728 27.645 0.70 6.67 471 ILE B CA 1
ATOM 3227 C CA B ILE B 1 74 ? 0.615 -2.708 27.633 0.30 6.57 471 ILE B CA 1
ATOM 3228 C C . ILE B 1 74 ? 0.376 -3.352 26.272 1.00 6.16 471 ILE B C 1
ATOM 3229 O O . ILE B 1 74 ? 1.338 -3.722 25.587 1.00 6.91 471 ILE B O 1
ATOM 3260 N N . TYR B 1 75 ? -0.899 -3.468 25.882 1.00 5.77 472 TYR B N 1
ATOM 3261 C CA . TYR B 1 75 ? -1.330 -4.143 24.666 1.00 5.35 472 TYR B CA 1
ATOM 3262 C C . TYR B 1 75 ? -1.869 -3.094 23.696 1.00 4.99 472 TYR B C 1
ATOM 3263 O O . TYR B 1 75 ? -2.848 -2.400 23.994 1.00 5.51 472 TYR B O 1
ATOM 3281 N N . LEU B 1 76 ? -1.215 -2.978 22.543 1.00 4.76 473 LEU B N 1
ATOM 3282 C CA . LEU B 1 76 ? -1.490 -1.942 21.553 1.00 4.75 473 LEU B CA 1
ATOM 3283 C C . LEU B 1 76 ? -2.022 -2.591 20.276 1.00 4.41 473 LEU B C 1
ATOM 3284 O O . LEU B 1 76 ? -1.269 -3.326 19.614 1.00 4.51 473 LEU B O 1
ATOM 3300 N N . PRO B 1 77 ? -3.276 -2.348 19.884 1.00 4.33 474 PRO B N 1
ATOM 3301 C CA . PRO B 1 77 ? -3.749 -2.881 18.608 1.00 4.16 474 PRO B CA 1
ATOM 3302 C C . PRO B 1 77 ? -3.141 -2.060 17.476 1.00 4.16 474 PRO B C 1
ATOM 3303 O O . PRO B 1 77 ? -2.994 -0.840 17.595 1.00 4.66 474 PRO B O 1
ATOM 3314 N N . VAL B 1 78 ? -2.777 -2.740 16.374 1.00 3.98 475 VAL B N 1
ATOM 3315 C CA . VAL B 1 78 ? -2.067 -2.067 15.289 1.0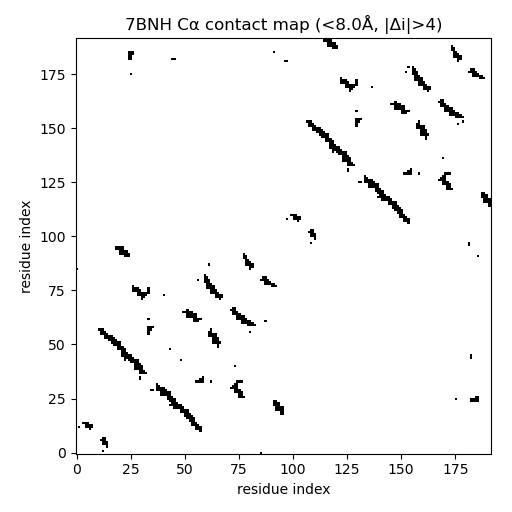0 4.04 475 VAL B CA 1
ATOM 3316 C C . VAL B 1 78 ? -2.706 -2.232 13.911 1.00 3.78 475 VAL B C 1
ATOM 3317 O O . VAL B 1 78 ? -2.290 -1.544 12.977 1.00 4.39 475 VAL B O 1
ATOM 3330 N N . ARG B 1 79 ? -3.679 -3.133 13.751 1.00 3.75 476 ARG B N 1
ATOM 3331 C CA . ARG B 1 79 ? -4.397 -3.302 12.484 1.00 3.66 476 ARG B CA 1
ATOM 3332 C C . ARG B 1 79 ? -5.490 -4.339 12.702 1.00 3.77 476 ARG B C 1
ATOM 3333 O O . ARG B 1 79 ? -5.453 -5.088 13.682 1.00 4.16 476 ARG B O 1
ATOM 3354 N N . THR B 1 80 ? -6.437 -4.414 11.762 1.00 3.87 477 THR B N 1
ATOM 3355 C CA . THR B 1 80 ? -7.422 -5.487 11.830 1.00 3.81 477 THR B CA 1
ATOM 3356 C C . THR B 1 80 ? -6.832 -6.812 11.336 1.00 4.05 477 THR B C 1
ATOM 3357 O O . THR B 1 80 ? -5.895 -6.869 10.526 1.00 4.17 477 THR B O 1
ATOM 3368 N N . TRP B 1 81 ? -7.451 -7.890 11.812 1.00 4.25 478 TRP B N 1
ATOM 3369 C CA . TRP B 1 81 ? -7.102 -9.259 11.469 1.00 4.56 478 TRP B CA 1
ATOM 3370 C C . TRP B 1 81 ? -8.382 -10.070 11.397 1.00 4.85 478 TRP B C 1
ATOM 3371 O O . TRP B 1 81 ? -9.159 -10.070 12.355 1.00 5.70 478 TRP B O 1
ATOM 3392 N N A ASP B 1 82 ? -8.598 -10.735 10.258 0.80 5.71 479 ASP B N 1
ATOM 3393 N N B ASP B 1 82 ? -8.589 -10.784 10.296 0.20 4.88 479 ASP B N 1
ATOM 3394 C CA A ASP B 1 82 ? -9.740 -11.626 10.058 0.80 6.80 479 ASP B CA 1
ATOM 3395 C CA B ASP B 1 82 ? -9.761 -11.640 10.163 0.20 5.40 479 ASP B CA 1
ATOM 3396 C C A ASP B 1 82 ? -9.398 -12.997 10.624 0.80 7.69 479 ASP B C 1
ATOM 3397 C C B ASP B 1 82 ? -9.391 -13.043 10.629 0.20 5.44 479 ASP B C 1
ATOM 3398 O O A ASP B 1 82 ? -8.494 -13.676 10.128 0.80 8.61 479 ASP B O 1
ATOM 3399 O O B ASP B 1 82 ? -8.568 -13.718 10.005 0.20 5.92 479 ASP B O 1
ATOM 3416 N N A LYS B 1 83 ? -10.107 -13.399 11.681 0.80 8.90 480 LYS B N 1
ATOM 3417 N N B LYS B 1 83 ? -9.999 -13.477 11.734 0.20 6.00 480 LYS B N 1
ATOM 3418 C CA A LYS B 1 83 ? -9.756 -14.618 12.393 0.80 11.61 480 LYS B CA 1
ATOM 3419 C CA B LYS B 1 83 ? -9.678 -14.765 12.333 0.20 7.09 480 LYS B CA 1
ATOM 3420 C C A LYS B 1 83 ? -10.013 -15.882 11.596 0.80 12.75 480 LYS B C 1
ATOM 3421 C C B LYS B 1 83 ? -10.061 -15.947 11.459 0.20 7.82 480 LYS B C 1
ATOM 3422 O O A LYS B 1 83 ? -9.552 -16.946 12.018 0.80 15.75 480 LYS B O 1
ATOM 3423 O O B LYS B 1 83 ? -9.634 -17.068 11.753 0.20 9.02 480 LYS B O 1
ATOM 3460 N N A ASN B 1 84 ? -10.741 -15.807 10.486 0.80 11.00 481 ASN B N 1
ATOM 3461 N N B ASN B 1 84 ? -10.856 -15.733 10.413 0.20 7.98 481 ASN B N 1
ATOM 3462 C CA A ASN B 1 84 ? -11.013 -16.983 9.679 0.80 10.75 481 ASN B CA 1
ATOM 3463 C CA B ASN B 1 84 ? -11.317 -16.812 9.552 0.20 8.82 481 ASN B CA 1
ATOM 3464 C C A ASN B 1 84 ? -10.135 -17.081 8.448 0.80 10.42 481 ASN B C 1
ATOM 3465 C C B ASN B 1 84 ? -10.448 -17.010 8.314 0.20 9.38 481 ASN B C 1
ATOM 3466 O O A ASN B 1 84 ? -9.781 -18.195 8.051 0.80 12.94 481 ASN B O 1
ATOM 3467 O O B ASN B 1 84 ? -10.373 -18.130 7.806 0.20 10.02 481 ASN B O 1
ATOM 3488 N N . SER B 1 85 ? -9.776 -15.959 7.829 1.00 9.70 482 SER B N 1
ATOM 3489 C CA . SER B 1 85 ? -9.011 -16.009 6.585 1.00 9.78 482 SER B CA 1
ATOM 3490 C C . SER B 1 85 ? -7.591 -15.482 6.717 1.00 8.85 482 SER B C 1
ATOM 3491 O O . SER B 1 85 ? -6.802 -15.630 5.777 1.00 9.74 482 SER B O 1
ATOM 3500 N N . ASN B 1 86 ? -7.258 -14.844 7.828 1.00 7.73 483 ASN B N 1
ATOM 3501 C CA . ASN B 1 86 ? -5.965 -14.226 8.092 1.00 7.75 483 ASN B CA 1
ATOM 3502 C C . ASN B 1 86 ? -5.701 -12.993 7.250 1.00 7.45 483 ASN B C 1
ATOM 3503 O O . ASN B 1 86 ? -4.567 -12.504 7.240 1.00 8.84 483 ASN B O 1
ATOM 3514 N N . THR B 1 87 ? -6.701 -12.418 6.596 1.00 6.93 484 THR B N 1
ATOM 3515 C CA A THR B 1 87 ? -6.460 -11.170 5.904 0.33 6.89 484 THR B CA 1
ATOM 3516 C CA B THR B 1 87 ? -6.455 -11.166 5.900 0.67 6.64 484 THR B CA 1
ATOM 3517 C C . THR B 1 87 ? -6.257 -10.043 6.917 1.00 5.58 484 THR B C 1
ATOM 3518 O O . THR B 1 87 ? -6.903 -10.002 7.973 1.00 5.83 484 THR B O 1
ATOM 3539 N N . LEU B 1 88 ? -5.363 -9.119 6.580 1.00 5.23 485 LEU B N 1
ATOM 3540 C CA . LEU B 1 88 ? -4.978 -8.015 7.445 1.00 4.59 485 LEU B CA 1
ATOM 3541 C C . LEU B 1 88 ? -5.464 -6.685 6.886 1.00 4.12 485 LEU B C 1
ATOM 3542 O O . LEU B 1 88 ? -5.517 -6.482 5.669 1.00 4.46 485 LEU B O 1
ATOM 3558 N N . GLY B 1 89 ? -5.775 -5.762 7.793 1.00 4.01 486 GLY B N 1
ATOM 3559 C CA . GLY B 1 89 ? -6.010 -4.380 7.421 1.00 3.91 486 GLY B CA 1
ATOM 3560 C C . GLY B 1 89 ? -4.709 -3.612 7.278 1.00 3.87 486 GLY B C 1
ATOM 3561 O O . GLY B 1 89 ? -3.626 -4.089 7.630 1.00 4.27 486 GLY B O 1
ATOM 3565 N N A PRO B 1 90 ? -4.801 -2.381 6.785 0.53 4.32 487 PRO B N 1
ATOM 3566 N N B PRO B 1 90 ? -4.797 -2.380 6.759 0.47 3.58 487 PRO B N 1
ATOM 3567 C CA A PRO B 1 90 ? -3.607 -1.529 6.732 0.53 4.75 487 PRO B CA 1
ATOM 3568 C CA B PRO B 1 90 ? -3.606 -1.522 6.739 0.47 3.85 487 PRO B CA 1
ATOM 3569 C C A PRO B 1 90 ? -3.068 -1.270 8.134 0.53 4.27 487 PRO B C 1
ATOM 3570 C C B PRO B 1 90 ? -3.065 -1.332 8.151 0.47 3.43 487 PRO B C 1
ATOM 3571 O O A PRO B 1 90 ? -3.829 -1.089 9.087 0.53 4.48 487 PRO B O 1
ATOM 3572 O O B PRO B 1 90 ? -3.817 -1.275 9.127 0.47 3.56 487 PRO B O 1
ATOM 3593 N N . LEU B 1 91 ? -1.745 -1.231 8.253 1.00 4.10 488 LEU B N 1
ATOM 3594 C CA . LEU B 1 91 ? -1.114 -0.977 9.543 1.00 3.97 488 LEU B CA 1
ATOM 3595 C C . LEU B 1 91 ? -1.402 0.457 10.001 1.00 3.96 488 LEU B C 1
ATOM 3596 O O . LEU B 1 91 ? -1.334 1.396 9.208 1.00 4.44 488 LEU B O 1
ATOM 3613 N N . TRP B 1 92 ? -1.668 0.622 11.301 1.00 3.91 489 TRP B N 1
ATOM 3614 C CA . TRP B 1 92 ? -2.028 1.914 11.889 1.00 4.19 489 TRP B CA 1
ATOM 3615 C C . TRP B 1 92 ? -0.800 2.758 12.266 1.00 4.60 489 TRP B C 1
ATOM 3616 O O . TRP B 1 92 ? -0.854 3.578 13.182 1.00 5.27 489 TRP B O 1
ATOM 3637 N N . GLY B 1 93 ? 0.297 2.559 11.548 1.00 4.85 490 GLY B N 1
ATOM 3638 C CA . GLY B 1 93 ? 1.552 3.202 11.872 1.00 4.97 490 GLY B CA 1
ATOM 3639 C C . GLY B 1 93 ? 2.640 2.608 11.003 1.00 5.13 490 GLY B C 1
ATOM 3640 O O . GLY B 1 93 ? 2.361 2.015 9.960 1.00 5.65 490 GLY B O 1
ATOM 3644 N N A ILE B 1 94 ? 3.877 2.776 11.461 0.80 5.82 491 ILE B N 1
ATOM 3645 N N B ILE B 1 94 ? 3.880 2.785 11.463 0.20 5.12 491 ILE B N 1
ATOM 3646 C CA A ILE B 1 94 ? 5.087 2.418 10.732 0.80 6.86 491 ILE B CA 1
ATOM 3647 C CA B ILE B 1 94 ? 5.095 2.500 10.705 0.20 5.37 491 ILE B CA 1
ATOM 3648 C C A ILE B 1 94 ? 5.909 1.455 11.586 0.80 7.63 491 ILE B C 1
ATOM 3649 C C B ILE B 1 94 ? 6.005 1.654 11.589 0.20 5.74 491 ILE B C 1
ATOM 3650 O O A ILE B 1 94 ? 6.100 1.701 12.782 0.80 8.14 491 ILE B O 1
ATOM 3651 O O B ILE B 1 94 ? 6.355 2.075 12.699 0.20 5.55 491 ILE B O 1
ATOM 3682 N N A ILE B 1 95 ? 6.425 0.383 10.971 0.80 8.01 492 ILE B N 1
ATOM 3683 N N B ILE B 1 95 ? 6.406 0.481 11.097 0.20 5.81 492 ILE B N 1
ATOM 3684 C CA A ILE B 1 95 ? 7.485 -0.432 11.573 0.80 9.09 492 ILE B CA 1
ATOM 3685 C CA B ILE B 1 95 ? 7.393 -0.354 11.781 0.20 6.00 492 ILE B CA 1
ATOM 3686 C C A ILE B 1 95 ? 8.805 0.165 11.131 0.80 9.33 492 ILE B C 1
ATOM 3687 C C B ILE B 1 95 ? 8.767 0.026 11.228 0.20 5.76 492 ILE B C 1
ATOM 3688 O O A ILE B 1 95 ? 9.120 0.174 9.936 0.80 11.87 492 ILE B O 1
ATOM 3689 O O B ILE B 1 95 ? 9.069 -0.213 10.055 0.20 4.92 492 ILE B O 1
ATOM 3720 N N . ASN B 1 96 ? 9.590 0.633 12.082 1.00 7.34 493 ASN B N 1
ATOM 3721 C CA . ASN B 1 96 ? 10.820 1.313 11.713 1.00 8.07 493 ASN B CA 1
ATOM 3722 C C . ASN B 1 96 ? 11.967 0.401 11.314 1.00 8.56 493 ASN B C 1
ATOM 3723 O O . ASN B 1 96 ? 12.949 0.937 10.774 1.00 9.79 493 ASN B O 1
#

Solvent-accessible surface area: 10463 Å² total; per-residue (Å²): 101,33,101,86,48,137,85,66,88,159,34,2,47,83,74,89,72,88,13,30,0,31,0,67,73,15,2,90,3,30,48,114,5,9,48,92,107,32,74,90,34,26,50,7,73,60,56,84,77,28,152,4,62,22,6,28,12,24,40,33,3,10,0,2,0,28,71,15,236,94,45,92,87,12,23,0,11,3,55,27,18,75,120,150,62,80,77,87,13,101,68,23,7,93,63,136,95,34,100,88,40,137,89,67,90,164,39,2,61,75,52,95,76,87,24,34,0,26,2,50,32,93,5,119,3,34,53,116,7,9,53,121,109,33,73,88,48,24,53,10,82,78,57,84,74,28,154,6,57,20,11,30,6,28,39,32,14,12,0,4,0,19,73,17,239,98,51,137,84,25,24,0,7,4,37,29,16,49,151,136,72,46,31,52,0,19,40,57,5,79,82,124

Radius of gyration: 18.0 Å; Cα contacts (8 Å, |Δi|>4): 560; chains: 2; bounding box: 39×46×48 Å

Foldseek 3Di:
DLPPWDADPVRKTKDWDWWKWAAQAFWWKAFDDDEPPHHTPGTHHGGDMDIFTMWIDDHQFIWTWDADPVGTIIITGFWGADVVVRDTGDGRTDID/DLVVFDADPVGKTKDWDWFKWFFQAWWWKAFDDAEPPHDTPGTHHGGRMDIFTMWIDDHQFIWTWHADPPGGIIITGFWGADPVPRDIGDGRTDTD

Nearest PDB structures (foldseek):
  7bng-assembly1_A  TM=9.948E-01  e=2.828E-18  Staphylococcus simulans
  6rk4-assembly1_A  TM=9.988E-01  e=5.480E-14  Staphylococcus simulans
  1r77-assembly1_A  TM=9.756E-01  e=2.809E-14  Staphylococcus capitis
  4lxc-assembly1_A  TM=9.777E-01  e=2.086E-13  Staphylococcus simulans
  4lxc-assembly5_C-2  TM=9.841E-01  e=5.541E-13  Staphylococcus simulans

Sequence (192 aa):
SNATTYYKKVDGKKGTYYKKAESSASSFTANNYDDIKTRLNGPFRSNPQSGVVLHPGQTIKKYDTVVMKQDGHVWVVYTGYSGKRIYLPVRTWDDKKNNSSNTLGPPLWGIIINSSNATYKKVVDGKKGTYYKKAESSASSFTANYDDIKTRLNGPFRSNPQSGVLLHPGQTIKKYDTVVMKKQDGHVWVVYYTTGGYYSSGGKKRIIYLPVRTWDDKKNNSNTTLGPPLWGIIIIN

B-factor: mean 14.22, std 14.27, range [0.12, 126.17]